Protein AF-0000000074055473 (afdb_homodimer)

Organism: NCBI:txid44742

Radius of gyration: 17.28 Å; Cα contacts (8 Å, |Δi|>4): 310; chains: 2; bounding box: 43×48×36 Å

Nearest PDB structures (foldseek):
  5hyl-assembly2_D  TM=6.158E-01  e=2.403E-01  Deinococcus radiodurans R1 = ATCC 13939 = DSM 20539
  5i0j-assembly1_A  TM=6.034E-01  e=2.691E-01  Deinococcus radiodurans
  2yf3-assembly3_E  TM=6.078E-01  e=3.014E-01  Deinococcus radiodurans R1 = ATCC 13939 = DSM 20539
  5hva-assembly1_C  TM=6.174E-01  e=3.572E-01  Deinococcus radiodurans
  5hyl-assembly1_C  TM=6.180E-01  e=7.460E-01  Deinococcus radiodurans R1 = ATCC 13939 = DSM 20539

pLDDT: mean 91.99, std 10.66, range [51.97, 98.94]

Solvent-accessible surface area (backbone atoms only — not comparable to full-atom values): 13445 Å² total; per-residue (Å²): 102,66,39,71,34,71,23,30,58,43,46,25,50,49,43,46,74,31,45,75,42,67,98,55,62,74,86,46,73,88,73,52,58,92,57,49,64,62,50,51,52,50,51,32,47,47,25,52,52,45,20,49,49,25,31,72,74,67,43,73,71,78,28,85,64,70,66,80,82,68,82,92,67,61,42,41,64,54,21,52,24,49,27,49,50,46,52,29,24,52,25,27,61,51,43,42,64,53,56,59,40,35,44,52,47,54,56,51,56,70,72,51,58,71,45,58,89,74,60,81,131,101,67,39,71,34,70,24,31,58,44,46,24,50,51,43,47,73,32,44,76,43,67,97,52,62,76,88,46,70,86,73,53,59,90,57,48,63,60,50,52,53,50,53,34,46,48,26,51,50,46,21,50,50,26,31,73,74,67,44,74,70,79,27,85,62,72,65,79,80,67,81,93,67,61,40,40,65,54,20,51,26,47,26,49,50,46,52,30,23,52,26,28,62,53,44,43,63,54,57,59,40,34,44,51,47,52,56,51,56,69,72,51,58,71,43,58,90,73,61,81,132

Sequence (242 aa):
MSITIPDQYEIHRLAKEKGWYDGIDTNNLRFLPPDFIPANLALIHSELSEALEAYRKNGIPNVDGQEKVVMGQGNFQEELADAVIRIFDLAGLLRIQIGSCILEKHTYNRTRPHRHGGKVVMSITIPDQYEIHRLAKEKGWYDGIDTNNLRFLPPDFIPANLALIHSELSEALEAYRKNGIPNVDGQEKVVMGQGNFQEELADAVIRIFDLAGLLRIQIGSCILEKHTYNRTRPHRHGGKVV

Foldseek 3Di:
DDDDDDALQRLLVVCVVVPVQPPHDLPDCVPDDPCRVVVLVVVLVVLVVLLVVLCVVPNDPPPPVPDDDDPPPSHNVNSVVVSVSSVSNVCNSVVNRVVVVVVVVVVVVVVADDVHPPDDD/DDDDDDALQRLLVVCVVVPVQPPHDLPDCVPDDPCRVVVLVVVLVVLVVLLVVLCVVPNDPPPPVPDDDDPPPSHNVNSVVVSVSSVSNVCNSVVNRVVVVVVVVVVVVVVADDVHPPDDD

Structure (mmCIF, N/CA/C/O backbone):
data_AF-0000000074055473-model_v1
#
loop_
_entity.id
_entity.type
_entity.pdbx_description
1 polymer 'Uncharacterized protein'
#
loop_
_atom_site.group_PDB
_atom_site.id
_atom_site.type_symbol
_atom_site.label_atom_id
_atom_site.label_alt_id
_atom_site.label_comp_id
_atom_site.label_asym_id
_atom_site.label_entity_id
_atom_site.label_seq_id
_atom_site.pdbx_PDB_ins_code
_atom_site.Cartn_x
_atom_site.Cartn_y
_atom_site.Cartn_z
_atom_site.occupancy
_atom_site.B_iso_or_equiv
_atom_site.auth_seq_id
_atom_site.auth_comp_id
_atom_site.auth_asym_id
_atom_site.auth_atom_id
_atom_site.pdbx_PDB_model_num
ATOM 1 N N . MET A 1 1 ? 8.664 1.83 17.016 1 92 1 MET A N 1
ATOM 2 C CA . MET A 1 1 ? 7.309 1.377 17.328 1 92 1 MET A CA 1
ATOM 3 C C . MET A 1 1 ? 6.758 0.505 16.203 1 92 1 MET A C 1
ATOM 5 O O . MET A 1 1 ? 7.293 0.503 15.094 1 92 1 MET A O 1
ATOM 9 N N . SER A 1 2 ? 5.922 -0.395 16.609 1 96.69 2 SER A N 1
ATOM 10 C CA . SER A 1 2 ? 5.414 -1.386 15.664 1 96.69 2 SER A CA 1
ATOM 11 C C . SER A 1 2 ? 3.898 -1.526 15.773 1 96.69 2 SER A C 1
ATOM 13 O O . SER A 1 2 ? 3.281 -0.962 16.688 1 96.69 2 SER A O 1
ATOM 15 N N . ILE A 1 3 ? 3.33 -2.105 14.781 1 97.12 3 ILE A N 1
ATOM 16 C CA . ILE A 1 3 ? 1.899 -2.396 14.773 1 97.12 3 ILE A CA 1
ATOM 17 C C . ILE A 1 3 ? 1.67 -3.836 14.312 1 97.12 3 ILE A C 1
ATOM 19 O O . ILE A 1 3 ? 2.479 -4.395 13.57 1 97.12 3 ILE A O 1
ATOM 23 N N . THR A 1 4 ? 0.62 -4.395 14.812 1 97.5 4 THR A N 1
ATOM 24 C CA . THR A 1 4 ? 0.193 -5.727 14.391 1 97.5 4 THR A CA 1
ATOM 25 C C . THR A 1 4 ? -1.043 -5.637 13.5 1 97.5 4 THR A C 1
ATOM 27 O O . THR A 1 4 ? -2.033 -5 13.859 1 97.5 4 THR A O 1
ATOM 30 N N . ILE A 1 5 ? -1.012 -6.207 12.328 1 98.31 5 ILE A N 1
ATOM 31 C CA . ILE A 1 5 ? -2.125 -6.234 11.383 1 98.31 5 ILE A CA 1
ATOM 32 C C . ILE A 1 5 ? -2.273 -7.641 10.805 1 98.31 5 ILE A C 1
ATOM 34 O O . ILE A 1 5 ? -1.387 -8.484 10.969 1 98.31 5 ILE A O 1
ATOM 38 N N . PRO A 1 6 ? -3.43 -7.953 10.172 1 98.56 6 PRO A N 1
ATOM 39 C CA . PRO A 1 6 ? -3.5 -9.242 9.484 1 98.56 6 PRO A CA 1
ATOM 40 C C . PRO A 1 6 ? -2.375 -9.43 8.469 1 98.56 6 PRO A C 1
ATOM 42 O O . PRO A 1 6 ? -1.996 -8.484 7.777 1 98.56 6 PRO A O 1
ATOM 45 N N . ASP A 1 7 ? -1.783 -10.641 8.445 1 98.44 7 ASP A N 1
ATOM 46 C CA . ASP A 1 7 ? -0.699 -10.852 7.492 1 98.44 7 ASP A CA 1
ATOM 47 C C . ASP A 1 7 ? -1.246 -11.156 6.098 1 98.44 7 ASP A C 1
ATOM 49 O O . ASP A 1 7 ? -2.463 -11.203 5.902 1 98.44 7 ASP A O 1
ATOM 53 N N . GLN A 1 8 ? -0.338 -11.305 5.164 1 97.88 8 GLN A N 1
ATOM 54 C CA . GLN A 1 8 ? -0.698 -11.453 3.76 1 97.88 8 GLN A CA 1
ATOM 55 C C . GLN A 1 8 ? -1.479 -12.75 3.529 1 97.88 8 GLN A C 1
ATOM 57 O O . GLN A 1 8 ? -2.318 -12.82 2.627 1 97.88 8 GLN A O 1
ATOM 62 N N . TYR A 1 9 ? -1.227 -13.758 4.305 1 97.5 9 TYR A N 1
ATOM 63 C CA . TYR A 1 9 ? -1.919 -15.023 4.102 1 97.5 9 TYR A CA 1
ATOM 64 C C . TYR A 1 9 ? -3.357 -14.945 4.598 1 97.5 9 TYR A C 1
ATOM 66 O O . TYR A 1 9 ? -4.262 -15.523 3.986 1 97.5 9 TYR A O 1
ATOM 74 N N . GLU A 1 10 ? -3.504 -14.281 5.695 1 98.69 10 GLU A N 1
ATOM 75 C CA . GLU A 1 10 ? -4.852 -14.062 6.211 1 98.69 10 GLU A CA 1
ATOM 76 C C . GLU A 1 10 ? -5.688 -13.234 5.242 1 98.69 10 GLU A C 1
ATOM 78 O O . GLU A 1 10 ? -6.852 -13.547 4.988 1 98.69 10 GLU A O 1
ATOM 83 N N . ILE A 1 11 ? -5.145 -12.188 4.758 1 98.75 11 ILE A N 1
ATOM 84 C CA . ILE A 1 11 ? -5.836 -11.305 3.824 1 98.75 11 ILE A CA 1
ATOM 85 C C . ILE A 1 11 ? -6.16 -12.062 2.539 1 98.75 11 ILE A C 1
ATOM 87 O O . ILE A 1 11 ? -7.273 -11.961 2.016 1 98.75 11 ILE A O 1
ATOM 91 N N . HIS A 1 12 ? -5.203 -12.828 2.07 1 98.25 12 HIS A N 1
ATOM 92 C CA . HIS A 1 12 ? -5.406 -13.617 0.86 1 98.25 12 HIS A CA 1
ATOM 93 C C . HIS A 1 12 ? -6.48 -14.672 1.067 1 98.25 12 HIS A C 1
ATOM 95 O O . HIS A 1 12 ? -7.305 -14.914 0.179 1 98.25 12 HIS A O 1
ATOM 101 N N . ARG A 1 13 ? -6.418 -15.32 2.205 1 98.19 13 ARG A N 1
ATOM 102 C CA . ARG A 1 13 ? -7.418 -16.328 2.525 1 98.19 13 ARG A CA 1
ATOM 103 C C . ARG A 1 13 ? -8.828 -15.75 2.453 1 98.19 13 ARG A C 1
ATOM 105 O O . ARG A 1 13 ? -9.727 -16.359 1.878 1 98.19 13 ARG A O 1
ATOM 112 N N . LEU A 1 14 ? -9.031 -14.609 3.047 1 98.44 14 LEU A N 1
ATOM 113 C CA . LEU A 1 14 ? -10.344 -13.984 3.012 1 98.44 14 LEU A CA 1
ATOM 114 C C . LEU A 1 14 ? -10.742 -13.633 1.581 1 98.44 14 LEU A C 1
ATOM 116 O O . LEU A 1 14 ? -11.898 -13.82 1.193 1 98.44 14 LEU A O 1
ATOM 120 N N . ALA A 1 15 ? -9.781 -13.039 0.793 1 97.81 15 ALA A N 1
ATOM 121 C CA . ALA A 1 15 ? -10.07 -12.711 -0.599 1 97.81 15 ALA A CA 1
ATOM 122 C C . ALA A 1 15 ? -10.539 -13.938 -1.371 1 97.81 15 ALA A C 1
ATOM 124 O O . ALA A 1 15 ? -11.5 -13.859 -2.146 1 97.81 15 ALA A O 1
ATOM 125 N N . LYS A 1 16 ? -9.859 -15.055 -1.133 1 97.38 16 LYS A N 1
ATOM 126 C CA . LYS A 1 16 ? -10.266 -16.312 -1.766 1 97.38 16 LYS A CA 1
ATOM 127 C C . LYS A 1 16 ? -11.664 -16.719 -1.319 1 97.38 16 LYS A C 1
ATOM 129 O O . LYS A 1 16 ? -12.5 -17.109 -2.145 1 97.38 16 LYS A O 1
ATOM 134 N N . GLU A 1 17 ? -11.836 -16.672 -0.082 1 97.38 17 GLU A N 1
ATOM 135 C CA . GLU A 1 17 ? -13.133 -17.047 0.487 1 97.38 17 GLU A CA 1
ATOM 136 C C . GLU A 1 17 ? -14.258 -16.188 -0.102 1 97.38 17 GLU A C 1
ATOM 138 O O . GLU A 1 17 ? -15.375 -16.672 -0.299 1 97.38 17 GLU A O 1
ATOM 143 N N . LYS A 1 18 ? -13.977 -14.914 -0.388 1 97 18 LYS A N 1
ATOM 144 C CA . LYS A 1 18 ? -14.984 -13.984 -0.884 1 97 18 LYS A CA 1
ATOM 145 C C . LYS A 1 18 ? -15.125 -14.086 -2.4 1 97 18 LYS A C 1
ATOM 147 O O . LYS A 1 18 ? -15.883 -13.32 -3.01 1 97 18 LYS A O 1
ATOM 152 N N . GLY A 1 19 ? -14.359 -14.922 -3.078 1 95.81 19 GLY A N 1
ATOM 153 C CA . GLY A 1 19 ? -14.633 -15.289 -4.461 1 95.81 19 GLY A CA 1
ATOM 154 C C . GLY A 1 19 ? -13.789 -14.523 -5.457 1 95.81 19 GLY A C 1
ATOM 155 O O . GLY A 1 19 ? -13.984 -14.641 -6.668 1 95.81 19 GLY A O 1
ATOM 156 N N . TRP A 1 20 ? -12.812 -13.789 -4.992 1 95.69 20 TRP A N 1
ATOM 157 C CA . TRP A 1 20 ? -12.031 -12.945 -5.891 1 95.69 20 TRP A CA 1
ATOM 158 C C . TRP A 1 20 ? -11.086 -13.781 -6.746 1 95.69 20 TRP A C 1
ATOM 160 O O . TRP A 1 20 ? -10.562 -13.297 -7.754 1 95.69 20 TRP A O 1
ATOM 170 N N . TYR A 1 21 ? -10.914 -15.008 -6.312 1 95.75 21 TYR A N 1
ATOM 171 C CA . TYR A 1 21 ? -10.023 -15.891 -7.055 1 95.75 21 TYR A CA 1
ATOM 172 C C . TYR A 1 21 ? -10.789 -17.094 -7.613 1 95.75 21 TYR A C 1
ATOM 174 O O . TYR A 1 21 ? -10.188 -18.125 -7.922 1 95.75 21 TYR A O 1
ATOM 182 N N . ASP A 1 22 ? -12.086 -17 -7.648 1 94.5 22 ASP A N 1
ATOM 183 C CA . ASP A 1 22 ? -12.867 -18.062 -8.266 1 94.5 22 ASP A CA 1
ATOM 184 C C . ASP A 1 22 ? -12.398 -18.344 -9.688 1 94.5 22 ASP A C 1
ATOM 186 O O . ASP A 1 22 ? -12.203 -17.406 -10.477 1 94.5 22 ASP A O 1
ATOM 190 N N . GLY A 1 23 ? -12.195 -19.594 -10.039 1 92.62 23 GLY A N 1
ATOM 191 C CA . GLY A 1 23 ? -11.773 -20 -11.367 1 92.62 23 GLY A CA 1
ATOM 192 C C . GLY A 1 23 ? -10.273 -19.938 -11.57 1 92.62 23 GLY A C 1
ATOM 193 O O . GLY A 1 23 ? -9.773 -20.203 -12.664 1 92.62 23 GLY A O 1
ATOM 194 N N . ILE A 1 24 ? -9.57 -19.531 -10.531 1 92.94 24 ILE A N 1
ATOM 195 C CA . ILE A 1 24 ? -8.117 -19.453 -10.578 1 92.94 24 ILE A CA 1
ATOM 196 C C . ILE A 1 24 ? -7.508 -20.484 -9.617 1 92.94 24 ILE A C 1
ATOM 198 O O . ILE A 1 24 ? -7.953 -20.609 -8.477 1 92.94 24 ILE A O 1
ATOM 202 N N . ASP A 1 25 ? -6.582 -21.266 -10.023 1 93.12 25 ASP A N 1
ATOM 203 C CA . ASP A 1 25 ? -5.816 -22.141 -9.141 1 93.12 25 ASP A CA 1
ATOM 204 C C . ASP A 1 25 ? -4.688 -21.375 -8.453 1 93.12 25 ASP A C 1
ATOM 206 O O . ASP A 1 25 ? -3.598 -21.234 -9.008 1 93.12 25 ASP A O 1
ATOM 210 N N . THR A 1 26 ? -4.926 -20.969 -7.223 1 92.81 26 THR A N 1
ATOM 211 C CA . THR A 1 26 ? -3.99 -20.109 -6.504 1 92.81 26 THR A CA 1
ATOM 212 C C . THR A 1 26 ? -2.803 -20.906 -5.988 1 92.81 26 THR A C 1
ATOM 214 O O . THR A 1 26 ? -1.85 -20.344 -5.449 1 92.81 26 THR A O 1
ATOM 217 N N . ASN A 1 27 ? -2.846 -22.219 -6.219 1 90.38 27 ASN A N 1
ATOM 218 C CA . ASN A 1 27 ? -1.737 -23.062 -5.785 1 90.38 27 ASN A CA 1
ATOM 219 C C . ASN A 1 27 ? -0.746 -23.312 -6.918 1 90.38 27 ASN A C 1
ATOM 221 O O . ASN A 1 27 ? 0.363 -23.797 -6.684 1 90.38 27 ASN A O 1
ATOM 225 N N . ASN A 1 28 ? -1.165 -23.047 -8.133 1 90.56 28 ASN A N 1
ATOM 226 C CA . ASN A 1 28 ? -0.328 -23.219 -9.312 1 90.56 28 ASN A CA 1
ATOM 227 C C . ASN A 1 28 ? -0.236 -21.922 -10.125 1 90.56 28 ASN A C 1
ATOM 229 O O . ASN A 1 28 ? -1.004 -21.719 -11.062 1 90.56 28 ASN A O 1
ATOM 233 N N . LEU A 1 29 ? 0.765 -21.188 -9.883 1 89 29 LEU A N 1
ATOM 234 C CA . LEU A 1 29 ? 0.897 -19.844 -10.43 1 89 29 LEU A CA 1
ATOM 235 C C . LEU A 1 29 ? 1.268 -19.891 -11.914 1 89 29 LEU A C 1
ATOM 237 O O . LEU A 1 29 ? 1.15 -18.891 -12.625 1 89 29 LEU A O 1
ATOM 241 N N . ARG A 1 30 ? 1.698 -21.047 -12.367 1 87.56 30 ARG A N 1
ATOM 242 C CA . ARG A 1 30 ? 2.096 -21.188 -13.766 1 87.56 30 ARG A CA 1
ATOM 243 C C . ARG A 1 30 ? 0.897 -21.031 -14.695 1 87.56 30 ARG A C 1
ATOM 245 O O . ARG A 1 30 ? 1.059 -20.734 -15.875 1 87.56 30 ARG A O 1
ATOM 252 N N . PHE A 1 31 ? -0.337 -21.172 -14.125 1 88.81 31 PHE A N 1
ATOM 253 C CA . PHE A 1 31 ? -1.53 -21.141 -14.961 1 88.81 31 PHE A CA 1
ATOM 254 C C . PHE A 1 31 ? -2.213 -19.781 -14.867 1 88.81 31 PHE A C 1
ATOM 256 O O . PHE A 1 31 ? -3.266 -19.562 -15.469 1 88.81 31 PHE A O 1
ATOM 263 N N . LEU A 1 32 ? -1.569 -18.844 -14.156 1 90.75 32 LEU A N 1
ATOM 264 C CA . LEU A 1 32 ? -2.137 -17.5 -14.109 1 90.75 32 LEU A CA 1
ATOM 265 C C . LEU A 1 32 ? -2.105 -16.844 -15.484 1 90.75 32 LEU A C 1
ATOM 267 O O . LEU A 1 32 ? -1.121 -16.969 -16.219 1 90.75 32 LEU A O 1
ATOM 271 N N . PRO A 1 33 ? -3.254 -16.172 -15.828 1 91.44 33 PRO A N 1
ATOM 272 C CA . PRO A 1 33 ? -3.166 -15.375 -17.047 1 91.44 33 PRO A CA 1
ATOM 273 C C . PRO A 1 33 ? -1.988 -14.406 -17.031 1 91.44 33 PRO A C 1
ATOM 275 O O . PRO A 1 33 ? -1.619 -13.891 -15.977 1 91.44 33 PRO A O 1
ATOM 278 N N . PRO A 1 34 ? -1.414 -14.148 -18.25 1 89.56 34 PRO A N 1
ATOM 279 C CA . PRO A 1 34 ? -0.22 -13.297 -18.312 1 89.56 34 PRO A CA 1
ATOM 280 C C . PRO A 1 34 ? -0.472 -11.891 -17.781 1 89.56 34 PRO A C 1
ATOM 282 O O . PRO A 1 34 ? 0.459 -11.219 -17.312 1 89.56 34 PRO A O 1
ATOM 285 N N . ASP A 1 35 ? -1.724 -11.461 -17.828 1 94.44 35 ASP A N 1
ATOM 286 C CA . ASP A 1 35 ? -2.008 -10.094 -17.391 1 94.44 35 ASP A CA 1
ATOM 287 C C . ASP A 1 35 ? -2.535 -10.062 -15.969 1 94.44 35 ASP A C 1
ATOM 289 O O . ASP A 1 35 ? -3 -9.023 -15.492 1 94.44 35 ASP A O 1
ATOM 293 N N . PHE A 1 36 ? -2.455 -11.156 -15.219 1 94.56 36 PHE A N 1
ATOM 294 C CA . PHE A 1 36 ? -3.049 -11.242 -13.883 1 94.56 36 PHE A CA 1
ATOM 295 C C . PHE A 1 36 ? -2.346 -10.297 -12.922 1 94.56 36 PHE A C 1
ATOM 297 O O . PHE A 1 36 ? -2.994 -9.492 -12.242 1 94.56 36 PHE A O 1
ATOM 304 N N . ILE A 1 37 ? -1.056 -10.375 -12.898 1 95.19 37 ILE A N 1
ATOM 305 C CA . ILE A 1 37 ? -0.298 -9.562 -11.953 1 95.19 37 ILE A CA 1
ATOM 306 C C . ILE A 1 37 ? -0.414 -8.086 -12.336 1 95.19 37 ILE A C 1
ATOM 308 O O . ILE A 1 37 ? -0.755 -7.246 -11.5 1 95.19 37 ILE A O 1
ATOM 312 N N . PRO A 1 38 ? -0.25 -7.691 -13.633 1 97 38 PRO A N 1
ATOM 313 C CA . PRO A 1 38 ? -0.472 -6.301 -14.039 1 97 38 PRO A CA 1
ATOM 314 C C . PRO A 1 38 ? -1.872 -5.801 -13.695 1 97 38 PRO A C 1
ATOM 316 O O . PRO A 1 38 ? -2.033 -4.66 -13.258 1 97 38 PRO A O 1
ATOM 319 N N . ALA A 1 39 ? -2.816 -6.676 -13.875 1 97 39 ALA A N 1
ATOM 320 C CA . ALA A 1 39 ? -4.188 -6.281 -13.555 1 97 39 ALA A CA 1
ATOM 321 C C . ALA A 1 39 ? -4.352 -6.023 -12.062 1 97 39 ALA A C 1
ATOM 323 O O . AL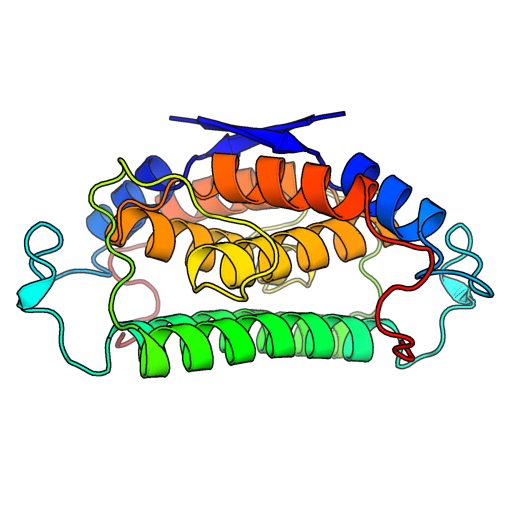A A 1 39 ? -5.031 -5.074 -11.656 1 97 39 ALA A O 1
ATOM 324 N N . ASN A 1 40 ? -3.75 -6.859 -11.234 1 97.31 40 ASN A N 1
ATOM 325 C CA . ASN A 1 40 ? -3.811 -6.637 -9.789 1 97.31 40 ASN A CA 1
ATOM 326 C C . ASN A 1 40 ? -3.109 -5.344 -9.391 1 97.31 40 ASN A C 1
ATOM 328 O O . ASN A 1 40 ? -3.611 -4.594 -8.547 1 97.31 40 ASN A O 1
ATOM 332 N N . LEU A 1 41 ? -1.981 -5.043 -10.008 1 98.5 41 LEU A N 1
ATOM 333 C CA . LEU A 1 41 ? -1.302 -3.781 -9.734 1 98.5 41 LEU A CA 1
ATOM 334 C C . LEU A 1 41 ? -2.176 -2.598 -10.133 1 98.5 41 LEU A C 1
ATOM 336 O O . LEU A 1 41 ? -2.215 -1.584 -9.438 1 98.5 41 LEU A O 1
ATOM 340 N N . ALA A 1 42 ? -2.889 -2.709 -11.234 1 98.56 42 ALA A N 1
ATOM 341 C CA . ALA A 1 42 ? -3.801 -1.654 -11.672 1 98.56 42 ALA A CA 1
ATOM 342 C C . ALA A 1 42 ? -4.914 -1.437 -10.656 1 98.56 42 ALA A C 1
ATOM 344 O O . ALA A 1 42 ? -5.34 -0.302 -10.43 1 98.56 42 ALA A O 1
ATOM 345 N N . LEU A 1 43 ? -5.402 -2.514 -10.086 1 98.31 43 LEU A N 1
ATOM 346 C CA . LEU A 1 43 ? -6.453 -2.402 -9.086 1 98.31 43 LEU A CA 1
ATOM 347 C C . LEU A 1 43 ? -5.938 -1.69 -7.836 1 98.31 43 LEU A C 1
ATOM 349 O O . LEU A 1 43 ? -6.68 -0.955 -7.184 1 98.31 43 LEU A O 1
ATOM 353 N N . ILE A 1 44 ? -4.688 -1.941 -7.484 1 98.88 44 ILE A N 1
ATOM 354 C CA . ILE A 1 44 ? -4.082 -1.207 -6.375 1 98.88 44 ILE A CA 1
ATOM 355 C C . ILE A 1 44 ? -4 0.277 -6.727 1 98.88 44 ILE A C 1
ATOM 357 O O . ILE A 1 44 ? -4.355 1.134 -5.914 1 98.88 44 ILE A O 1
ATOM 361 N N . HIS A 1 45 ? -3.592 0.603 -7.973 1 98.94 45 HIS A N 1
ATOM 362 C CA . HIS A 1 45 ? -3.621 1.979 -8.453 1 98.94 45 HIS A CA 1
ATOM 363 C C . HIS A 1 45 ? -5.008 2.592 -8.289 1 98.94 45 HIS A C 1
ATOM 365 O O . HIS A 1 45 ? -5.133 3.756 -7.902 1 98.94 45 HIS A O 1
ATOM 371 N N . SER A 1 46 ? -5.98 1.819 -8.594 1 98.69 46 SER A N 1
ATOM 372 C CA . SER A 1 46 ? -7.344 2.334 -8.523 1 98.69 46 SER A CA 1
ATOM 373 C C . SER A 1 46 ? -7.715 2.744 -7.105 1 98.69 46 SER A C 1
ATOM 375 O O . SER A 1 46 ? -8.438 3.723 -6.902 1 98.69 46 SER A O 1
ATOM 377 N N . GLU A 1 47 ? -7.254 1.963 -6.102 1 98.75 47 GLU A N 1
ATOM 378 C CA . GLU A 1 47 ? -7.52 2.344 -4.719 1 98.75 47 GLU A CA 1
ATOM 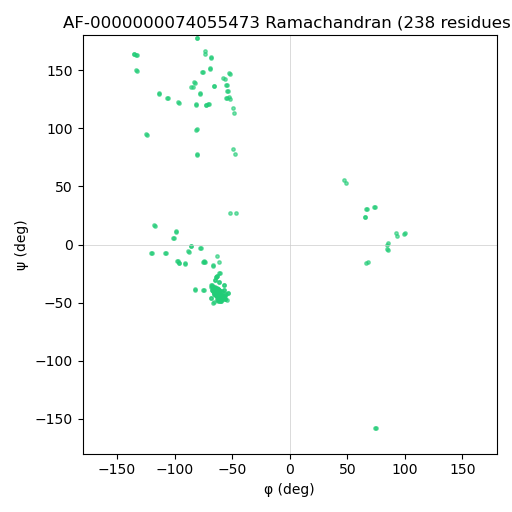379 C C . GLU A 1 47 ? -6.898 3.697 -4.387 1 98.75 47 GLU A C 1
ATOM 381 O O . GLU A 1 47 ? -7.488 4.5 -3.662 1 98.75 47 GLU A O 1
ATOM 386 N N . LEU A 1 48 ? -5.672 3.924 -4.898 1 98.81 48 LEU A N 1
ATOM 387 C CA . LEU A 1 48 ? -5 5.199 -4.664 1 98.81 48 LEU A CA 1
ATOM 388 C C . LEU A 1 48 ? -5.727 6.332 -5.379 1 98.81 48 LEU A C 1
ATOM 390 O O . LEU A 1 48 ? -5.77 7.461 -4.879 1 98.81 48 LEU A O 1
ATOM 394 N N . SER A 1 49 ? -6.254 6.043 -6.535 1 98.75 49 SER A N 1
ATOM 395 C CA . SER A 1 49 ? -7.066 7.027 -7.238 1 98.75 49 SER A CA 1
ATOM 396 C C . SER A 1 49 ? -8.336 7.355 -6.457 1 98.75 49 SER A C 1
ATOM 398 O O . SER A 1 49 ? -8.766 8.508 -6.414 1 98.75 49 SER A O 1
ATOM 400 N N . GLU A 1 50 ? -8.914 6.348 -5.859 1 98.62 50 GLU A N 1
ATOM 401 C CA . GLU A 1 50 ? -10.062 6.602 -4.996 1 98.62 50 GLU A CA 1
ATOM 402 C C . GLU A 1 50 ? -9.672 7.445 -3.787 1 98.62 50 GLU A C 1
ATOM 404 O O . GLU A 1 50 ? -10.453 8.297 -3.342 1 98.62 50 GLU A O 1
ATOM 409 N N . ALA A 1 51 ? -8.516 7.211 -3.23 1 98.06 51 ALA A N 1
ATOM 410 C CA . ALA A 1 51 ? -8.016 8.047 -2.139 1 98.06 51 ALA A CA 1
ATOM 411 C C . ALA A 1 51 ? -7.887 9.5 -2.572 1 98.06 51 ALA A C 1
ATOM 413 O O . ALA A 1 51 ? -8.266 10.414 -1.833 1 98.06 51 ALA A O 1
ATOM 414 N N . LEU A 1 52 ? -7.363 9.703 -3.773 1 98.06 52 LEU A N 1
ATOM 415 C CA . LEU A 1 52 ? -7.242 11.055 -4.309 1 98.06 52 LEU A CA 1
ATOM 416 C C . LEU A 1 52 ? -8.609 11.727 -4.402 1 98.06 52 LEU A C 1
ATOM 418 O O . LEU A 1 52 ? -8.773 12.875 -3.992 1 98.06 52 LEU A O 1
ATOM 422 N N . GLU A 1 53 ? -9.516 10.977 -4.918 1 97.94 53 GLU A N 1
ATOM 423 C CA . GLU A 1 53 ? -10.867 11.523 -5.055 1 97.94 53 GLU A CA 1
ATOM 424 C C . GLU A 1 53 ? -11.461 11.859 -3.689 1 97.94 53 GLU A C 1
ATOM 426 O O . GLU A 1 53 ? -12.109 12.898 -3.529 1 97.94 53 GLU A O 1
ATOM 431 N N . ALA A 1 54 ? -11.305 10.992 -2.732 1 96.19 54 ALA A N 1
ATOM 432 C CA . ALA A 1 54 ? -11.781 11.242 -1.375 1 96.19 54 ALA A CA 1
ATOM 433 C C . ALA A 1 54 ? -11.148 12.508 -0.797 1 96.19 54 ALA A C 1
ATOM 435 O O . ALA A 1 54 ? -11.828 13.312 -0.164 1 96.19 54 ALA A O 1
ATOM 436 N N . TYR A 1 55 ? -9.867 12.648 -1.009 1 95.62 55 TYR A N 1
ATOM 437 C CA . TYR A 1 55 ? -9.172 13.844 -0.552 1 95.62 55 TYR A CA 1
ATOM 438 C C . TYR A 1 55 ? -9.727 15.094 -1.216 1 95.62 55 TYR A C 1
ATOM 440 O O . TYR A 1 55 ? -9.953 16.109 -0.552 1 95.62 55 TYR A O 1
ATOM 448 N N . ARG A 1 56 ? -9.922 15 -2.529 1 94.94 56 ARG A N 1
ATOM 449 C CA . ARG A 1 56 ? -10.438 16.141 -3.281 1 94.94 56 ARG A CA 1
ATOM 450 C C . ARG A 1 56 ? -11.828 16.531 -2.787 1 94.94 56 ARG A C 1
ATOM 452 O O . ARG A 1 56 ? -12.148 17.719 -2.717 1 94.94 56 ARG A O 1
ATOM 459 N N . LYS A 1 57 ? -12.562 15.562 -2.359 1 94.06 57 LYS A N 1
ATOM 460 C CA . LYS A 1 57 ? -13.945 15.789 -1.946 1 94.06 57 LYS A CA 1
ATOM 461 C C . LYS A 1 57 ? -14.016 16.312 -0.512 1 94.06 57 LYS A C 1
ATOM 463 O O . LYS A 1 57 ? -14.805 17.203 -0.203 1 94.06 57 LYS A O 1
ATOM 468 N N . ASN A 1 58 ? -13.125 15.766 0.41 1 89.62 58 ASN A N 1
ATOM 469 C CA . ASN A 1 58 ? -13.336 15.977 1.838 1 89.62 58 ASN A CA 1
ATOM 470 C C . ASN A 1 58 ? -12.156 16.703 2.475 1 89.62 58 ASN A C 1
ATOM 472 O O . ASN A 1 58 ? -12.227 17.109 3.635 1 89.62 58 ASN A O 1
ATOM 476 N N . GLY A 1 59 ? -11.102 16.891 1.71 1 87.31 59 GLY A N 1
ATOM 477 C CA . GLY A 1 59 ? -9.898 17.5 2.258 1 87.31 59 GLY A CA 1
ATOM 478 C C . GLY A 1 59 ? -9.117 16.562 3.162 1 87.31 59 GLY A C 1
ATOM 479 O O . GLY A 1 59 ? -9.148 15.352 2.99 1 87.31 59 GLY A O 1
ATOM 480 N N . ILE A 1 60 ? -8.328 17.25 3.99 1 78.5 60 ILE A N 1
ATOM 481 C CA . ILE A 1 60 ? -7.457 16.469 4.863 1 78.5 60 ILE A CA 1
ATOM 482 C C . ILE A 1 60 ? -8.289 15.75 5.922 1 78.5 60 ILE A C 1
ATOM 484 O O . ILE A 1 60 ? -9.141 16.375 6.574 1 78.5 60 ILE A O 1
ATOM 488 N N . PRO A 1 61 ? -8.109 14.414 5.852 1 66.94 61 PRO A N 1
ATOM 489 C CA . PRO A 1 61 ? -8.883 13.664 6.844 1 66.94 61 PRO A CA 1
ATOM 490 C C . PRO A 1 61 ? -8.75 14.242 8.25 1 66.94 61 PRO A C 1
ATOM 492 O O . PRO A 1 61 ? -7.699 14.773 8.609 1 66.94 61 PRO A O 1
ATOM 495 N N . ASN A 1 62 ? -9.891 14.773 8.719 1 57.94 62 ASN A N 1
ATOM 496 C CA . ASN A 1 62 ? -9.883 15.227 10.102 1 57.94 62 ASN A CA 1
ATOM 497 C C . ASN A 1 62 ? -9.281 14.188 11.039 1 57.94 62 ASN A C 1
ATOM 499 O O . ASN A 1 62 ? -9.93 13.188 11.359 1 57.94 62 ASN A O 1
ATOM 503 N N . VAL A 1 63 ? -7.988 14.18 10.984 1 54.38 63 VAL A N 1
ATOM 504 C CA . VAL A 1 63 ? -7.062 13.258 11.641 1 54.38 63 VAL A CA 1
ATOM 505 C C . VAL A 1 63 ? -7.191 13.398 13.156 1 54.38 63 VAL A C 1
ATOM 507 O O . VAL A 1 63 ? -6.426 12.781 13.906 1 54.38 63 VAL A O 1
ATOM 510 N N . ASP A 1 64 ? -7.898 14.398 13.602 1 51.97 64 ASP A N 1
ATOM 511 C CA . ASP A 1 64 ? -7.656 14.555 15.039 1 51.97 64 ASP A CA 1
ATOM 512 C C . ASP A 1 64 ? -7.742 13.203 15.75 1 51.97 64 ASP A C 1
ATOM 514 O O . ASP A 1 64 ? -7.582 13.141 16.969 1 51.97 64 ASP A O 1
ATOM 518 N N . GLY A 1 65 ? -7.457 12.164 14.992 1 55.09 65 GLY A N 1
ATOM 519 C CA . GLY A 1 65 ? -7.168 10.875 15.594 1 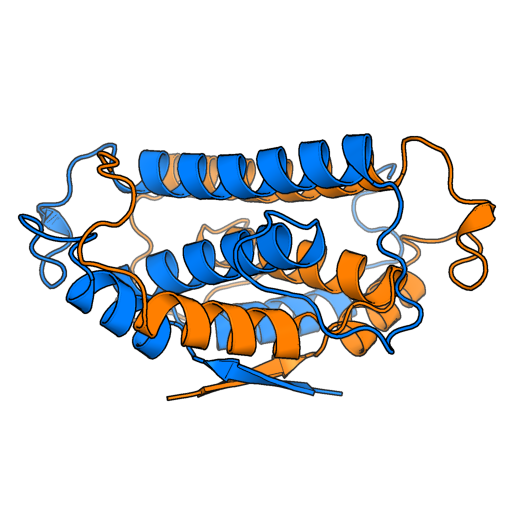55.09 65 GLY A CA 1
ATOM 520 C C . GLY A 1 65 ? -8.367 10.258 16.297 1 55.09 65 GLY A C 1
ATOM 521 O O . GLY A 1 65 ? -8.312 9.109 16.734 1 55.09 65 GLY A O 1
ATOM 522 N N . GLN A 1 66 ? -9.391 11.086 16.562 1 54.75 66 GLN A N 1
ATOM 523 C CA . GLN A 1 66 ? -10.398 10.633 17.5 1 54.75 66 GLN A CA 1
ATOM 524 C C . GLN A 1 66 ? -11.617 10.055 16.781 1 54.75 66 GLN A C 1
ATOM 526 O O . GLN A 1 66 ? -12.438 9.367 17.391 1 54.75 66 GLN A O 1
ATOM 531 N N . GLU A 1 67 ? -11.594 10.391 15.438 1 61.16 67 GLU A N 1
ATOM 532 C CA . GLU A 1 67 ? -12.875 9.945 14.891 1 61.16 67 GLU A CA 1
ATOM 533 C C . GLU A 1 67 ? -12.75 8.578 14.227 1 61.16 67 GLU A C 1
ATOM 535 O O . GLU A 1 67 ? -11.781 8.312 13.516 1 61.16 67 GLU A O 1
ATOM 540 N N . LYS A 1 68 ? -13.562 7.727 14.766 1 70.19 68 LYS A N 1
ATOM 541 C CA . LYS A 1 68 ? -13.688 6.395 14.18 1 70.19 68 LYS A CA 1
ATOM 542 C C . LYS A 1 68 ? -14.031 6.477 12.695 1 70.19 68 LYS A C 1
ATOM 544 O O . LYS A 1 68 ? -14.867 7.285 12.289 1 70.19 68 LYS A O 1
ATOM 549 N N . VAL A 1 69 ? -13.211 5.809 11.859 1 81 69 VAL A N 1
ATOM 550 C CA . VAL A 1 69 ? -13.484 5.742 10.422 1 81 69 VAL A CA 1
ATOM 551 C C . VAL A 1 69 ? -14.664 4.801 10.164 1 81 69 VAL A C 1
ATOM 553 O O . VAL A 1 69 ? -14.648 3.65 10.609 1 81 69 VAL A O 1
ATOM 556 N N . VAL A 1 70 ? -15.695 5.312 9.578 1 86.12 70 VAL A N 1
ATOM 557 C CA . VAL A 1 70 ? -16.797 4.453 9.164 1 86.12 70 VAL A CA 1
ATOM 558 C C . VAL A 1 70 ? -16.469 3.775 7.836 1 86.12 70 VAL A C 1
ATOM 560 O O . VAL A 1 70 ? -16.203 4.449 6.836 1 86.12 70 VAL A O 1
ATOM 563 N N . MET A 1 71 ? -16.453 2.484 7.871 1 92.62 71 MET A N 1
ATOM 564 C CA . MET A 1 71 ? -16.109 1.712 6.68 1 92.62 71 MET A CA 1
ATOM 565 C C . MET A 1 71 ? -17.266 1.71 5.684 1 92.62 71 MET A C 1
ATOM 567 O O . MET A 1 71 ? -18.438 1.837 6.074 1 92.62 71 MET A O 1
ATOM 571 N N . GLY A 1 72 ? -16.953 1.66 4.422 1 92.69 72 GLY A N 1
ATOM 572 C CA . GLY A 1 72 ? -17.953 1.589 3.371 1 92.69 72 GLY A CA 1
ATOM 573 C C . GLY A 1 72 ? -18.328 2.949 2.822 1 92.69 72 GLY A C 1
ATOM 574 O O . GLY A 1 72 ? -19.266 3.061 2.02 1 92.69 72 GLY A O 1
ATOM 575 N N . GLN A 1 73 ? -17.625 3.969 3.229 1 92.12 73 GLN A N 1
ATOM 576 C CA . GLN A 1 73 ? -17.984 5.312 2.781 1 92.12 73 GLN A CA 1
ATOM 577 C C . GLN A 1 73 ? -16.969 5.84 1.764 1 92.12 73 GLN A C 1
ATOM 579 O O . GLN A 1 73 ? -17.156 6.918 1.198 1 92.12 73 GLN A O 1
ATOM 584 N N . GLY A 1 74 ? -15.953 5.152 1.569 1 93.19 74 GLY A N 1
ATOM 585 C CA . GLY A 1 74 ? -14.945 5.578 0.608 1 93.19 74 GLY A CA 1
ATOM 586 C C . GLY A 1 74 ? -14.117 6.746 1.094 1 93.19 74 GLY A C 1
ATOM 587 O O . GLY A 1 74 ? -13.742 7.621 0.307 1 93.19 74 GLY A O 1
ATOM 588 N N . ASN A 1 75 ? -13.914 6.793 2.41 1 93.31 75 ASN A N 1
ATOM 589 C CA . ASN A 1 75 ? -13.086 7.875 2.932 1 93.31 75 ASN A CA 1
ATOM 590 C C . ASN A 1 75 ? -11.609 7.652 2.625 1 93.31 75 ASN A C 1
ATOM 592 O O . ASN A 1 75 ? -11.219 6.574 2.178 1 93.31 75 ASN A O 1
ATOM 596 N N . PHE A 1 76 ? -10.844 8.703 2.811 1 96.06 76 PHE A N 1
ATOM 597 C CA . PHE A 1 76 ? -9.43 8.734 2.449 1 96.06 76 PHE A CA 1
ATOM 598 C C . PHE A 1 76 ? -8.672 7.602 3.133 1 96.06 76 PHE A C 1
ATOM 600 O O . PHE A 1 76 ? -7.969 6.832 2.477 1 96.06 76 PHE A O 1
ATOM 607 N N . GLN A 1 77 ? -8.898 7.426 4.445 1 95.38 77 GLN A N 1
ATOM 608 C CA . GLN A 1 77 ? -8.195 6.414 5.23 1 95.38 77 GLN A CA 1
ATOM 609 C C . GLN A 1 77 ? -8.562 5.008 4.777 1 95.38 77 GLN A C 1
ATOM 611 O O . GLN A 1 77 ? -7.711 4.121 4.719 1 95.38 77 GLN A O 1
ATOM 616 N N . GLU A 1 78 ? -9.836 4.863 4.48 1 95.88 78 GLU A N 1
ATOM 617 C CA . GLU A 1 78 ? -10.32 3.564 4.02 1 95.88 78 GLU A CA 1
ATOM 618 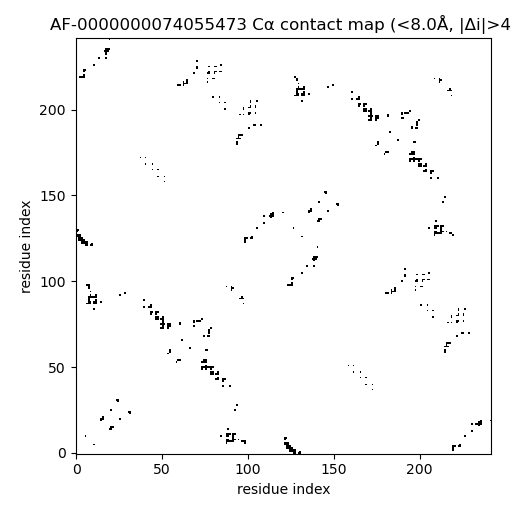C C . GLU A 1 78 ? -9.672 3.176 2.693 1 95.88 78 GLU A C 1
ATOM 620 O O . GLU A 1 78 ? -9.281 2.021 2.502 1 95.88 78 GLU A O 1
ATOM 625 N N . GLU A 1 79 ? -9.562 4.113 1.766 1 97.88 79 GLU A N 1
ATOM 626 C CA . GLU A 1 79 ? -8.992 3.826 0.453 1 97.88 79 GLU A CA 1
ATOM 627 C C . GLU A 1 79 ? -7.5 3.512 0.558 1 97.88 79 GLU A C 1
ATOM 629 O O . GLU A 1 79 ? -6.98 2.688 -0.197 1 97.88 79 GLU A O 1
ATOM 634 N N . LEU A 1 80 ? -6.805 4.223 1.476 1 98.06 80 LEU A N 1
ATOM 635 C CA . LEU A 1 80 ? -5.414 3.867 1.731 1 98.06 80 LEU A CA 1
ATOM 636 C C . LEU A 1 80 ? -5.305 2.445 2.273 1 98.06 80 LEU A C 1
ATOM 638 O O . LEU A 1 80 ? -4.438 1.68 1.85 1 98.06 80 LEU A O 1
ATOM 642 N N . ALA A 1 81 ? -6.203 2.088 3.199 1 98 81 ALA A N 1
ATOM 643 C CA . ALA A 1 81 ? -6.227 0.733 3.746 1 98 81 ALA A CA 1
ATOM 644 C C . ALA A 1 81 ? -6.496 -0.296 2.652 1 98 81 ALA A C 1
ATOM 646 O O . ALA A 1 81 ? -5.875 -1.36 2.625 1 98 81 ALA A O 1
ATOM 647 N N . ASP A 1 82 ? -7.402 0.05 1.733 1 98.69 82 ASP A N 1
ATOM 648 C CA . ASP A 1 82 ? -7.727 -0.855 0.635 1 98.69 82 ASP A CA 1
ATOM 649 C C . ASP A 1 82 ? -6.504 -1.107 -0.247 1 98.69 82 ASP A C 1
ATOM 651 O O . ASP A 1 82 ? -6.309 -2.219 -0.741 1 98.69 82 ASP A O 1
ATOM 655 N N . ALA A 1 83 ? -5.727 -0.084 -0.449 1 98.94 83 ALA A N 1
ATOM 656 C CA . ALA A 1 83 ? -4.504 -0.26 -1.233 1 98.94 83 ALA A CA 1
ATOM 657 C C . ALA A 1 83 ? -3.547 -1.229 -0.547 1 98.94 83 ALA A C 1
ATOM 659 O O . ALA A 1 83 ? -3 -2.129 -1.188 1 98.94 83 ALA A O 1
ATOM 660 N N . VAL A 1 84 ? -3.375 -1.103 0.742 1 98.94 84 VAL A N 1
ATOM 661 C CA . VAL A 1 84 ? -2.488 -1.981 1.497 1 98.94 84 VAL A CA 1
ATOM 662 C C . VAL A 1 84 ? -3.037 -3.406 1.483 1 98.94 84 VAL A C 1
ATOM 664 O O . VAL A 1 84 ? -2.289 -4.363 1.28 1 98.94 84 VAL A O 1
ATOM 667 N N . ILE A 1 85 ? -4.309 -3.568 1.658 1 98.94 85 ILE A N 1
ATOM 668 C CA . ILE A 1 85 ? -4.949 -4.879 1.675 1 98.94 85 ILE A CA 1
ATOM 669 C C . ILE A 1 85 ? -4.75 -5.566 0.326 1 98.94 85 ILE A C 1
ATOM 671 O O . ILE A 1 85 ? -4.441 -6.762 0.271 1 98.94 85 ILE A O 1
ATOM 675 N N . ARG A 1 86 ? -4.883 -4.805 -0.741 1 98.88 86 ARG A N 1
ATOM 676 C CA . ARG A 1 86 ? -4.676 -5.398 -2.059 1 98.88 86 ARG A CA 1
ATOM 677 C C . ARG A 1 86 ? -3.223 -5.816 -2.25 1 98.88 86 ARG A C 1
ATOM 679 O O . ARG A 1 86 ? -2.943 -6.844 -2.877 1 98.88 86 ARG A O 1
ATOM 686 N N . ILE A 1 87 ? -2.27 -5.012 -1.781 1 98.88 87 ILE A N 1
ATOM 687 C CA . ILE A 1 87 ? -0.86 -5.379 -1.863 1 98.88 87 ILE A CA 1
ATOM 688 C C . ILE A 1 87 ? -0.615 -6.664 -1.08 1 98.88 87 ILE A C 1
ATOM 690 O O . ILE A 1 87 ? 0.059 -7.574 -1.566 1 98.88 87 ILE A O 1
ATOM 694 N N . PHE A 1 88 ? -1.189 -6.746 0.104 1 98.75 88 PHE A N 1
ATOM 695 C CA . PHE A 1 88 ? -1.014 -7.918 0.949 1 98.75 88 PHE A CA 1
ATOM 696 C C . PHE A 1 88 ? -1.683 -9.141 0.327 1 98.75 88 PHE A C 1
ATOM 698 O O . PHE A 1 88 ? -1.157 -10.25 0.408 1 98.75 88 PHE A O 1
ATOM 705 N N . ASP A 1 89 ? -2.83 -8.953 -0.266 1 98.56 89 ASP A N 1
ATOM 706 C CA . ASP A 1 89 ? -3.496 -10.055 -0.962 1 98.56 89 ASP A CA 1
ATOM 707 C C . ASP A 1 89 ? -2.617 -10.609 -2.08 1 98.56 89 ASP A C 1
ATOM 709 O O . ASP A 1 89 ? -2.412 -11.82 -2.174 1 98.56 89 ASP A O 1
ATOM 713 N N . LEU A 1 90 ? -2.1 -9.734 -2.881 1 97.44 90 LEU A N 1
ATOM 714 C CA . LEU A 1 90 ? -1.213 -10.133 -3.969 1 97.44 90 LEU A CA 1
ATOM 715 C C . LEU A 1 90 ? 0.022 -10.852 -3.43 1 97.44 90 LEU A C 1
ATOM 717 O O . LEU A 1 90 ? 0.44 -11.875 -3.975 1 97.44 90 LEU A O 1
ATOM 721 N N . ALA A 1 91 ? 0.589 -10.305 -2.359 1 96.19 91 ALA A N 1
ATOM 722 C CA . ALA A 1 91 ? 1.741 -10.938 -1.723 1 96.19 91 ALA A CA 1
ATOM 723 C C . ALA A 1 91 ? 1.395 -12.336 -1.225 1 96.19 91 ALA A C 1
ATOM 725 O O . ALA A 1 91 ? 2.213 -13.258 -1.316 1 96.19 91 ALA A O 1
ATOM 726 N N . GLY A 1 92 ? 0.191 -12.484 -0.662 1 95.75 92 GLY A N 1
ATOM 727 C CA . GLY A 1 92 ? -0.265 -13.797 -0.223 1 95.75 92 GLY A CA 1
ATOM 728 C C . GLY A 1 92 ? -0.355 -14.805 -1.353 1 95.75 92 GLY A C 1
ATOM 729 O O . GLY A 1 92 ? 0.107 -15.938 -1.216 1 95.75 92 GLY A O 1
ATOM 730 N N . LEU A 1 93 ? -0.917 -14.367 -2.432 1 95.38 93 LEU A N 1
ATOM 731 C CA . LEU A 1 93 ? -0.998 -15.219 -3.613 1 95.38 93 LEU A CA 1
ATOM 732 C C . LEU A 1 93 ? 0.388 -15.695 -4.039 1 95.38 93 LEU A C 1
ATOM 734 O O . LEU A 1 93 ? 0.585 -16.875 -4.328 1 95.38 93 LEU A O 1
ATOM 738 N N . LEU A 1 94 ? 1.301 -14.797 -4.039 1 94.06 94 LEU A N 1
ATOM 739 C CA . LEU A 1 94 ? 2.627 -15.039 -4.594 1 94.06 94 LEU A CA 1
ATOM 740 C C . LEU A 1 94 ? 3.562 -15.617 -3.537 1 94.06 94 LEU A C 1
ATOM 742 O O . LEU A 1 94 ? 4.746 -15.844 -3.805 1 94.06 94 LEU A O 1
ATOM 746 N N . ARG A 1 95 ? 3.086 -15.695 -2.268 1 92.81 95 ARG A N 1
ATOM 747 C CA . ARG A 1 95 ? 3.836 -16.234 -1.139 1 92.81 95 ARG A CA 1
ATOM 748 C C . ARG A 1 95 ? 5.035 -15.352 -0.807 1 92.81 95 ARG A C 1
ATOM 750 O O . ARG A 1 95 ? 6.102 -15.859 -0.449 1 92.81 95 ARG A O 1
ATOM 757 N N . ILE A 1 96 ? 4.859 -14.141 -1.066 1 93.81 96 ILE A N 1
ATOM 758 C CA . ILE A 1 96 ? 5.84 -13.133 -0.692 1 93.81 96 ILE A CA 1
ATOM 759 C C . ILE A 1 96 ? 5.715 -12.812 0.796 1 93.81 96 ILE A C 1
ATOM 761 O O . ILE A 1 96 ? 4.613 -12.562 1.292 1 93.81 96 ILE A O 1
ATOM 765 N N . GLN A 1 97 ? 6.875 -12.859 1.491 1 93.81 97 GLN A N 1
ATOM 766 C CA . GLN A 1 97 ? 6.879 -12.438 2.887 1 93.81 97 GLN A CA 1
ATOM 767 C C . GLN A 1 97 ? 6.945 -10.914 2.998 1 93.81 97 GLN A C 1
ATOM 769 O O . GLN A 1 97 ? 7.977 -10.359 3.385 1 93.81 97 GLN A O 1
ATOM 774 N N . ILE A 1 98 ? 5.832 -10.281 2.775 1 95.69 98 ILE A N 1
ATOM 775 C CA . ILE A 1 98 ? 5.773 -8.836 2.57 1 95.69 98 ILE A CA 1
ATOM 776 C C . ILE A 1 98 ? 6.117 -8.117 3.873 1 95.69 98 ILE A C 1
ATOM 778 O O . ILE A 1 98 ? 6.727 -7.043 3.854 1 95.69 98 ILE A O 1
ATOM 782 N N . GLY A 1 99 ? 5.707 -8.695 5.055 1 95.81 99 GLY A N 1
ATOM 783 C CA . GLY A 1 99 ? 6.094 -8.094 6.32 1 95.81 99 GLY A CA 1
ATOM 784 C C . GLY A 1 99 ? 7.598 -8.008 6.5 1 95.81 99 GLY A C 1
ATOM 785 O O . GLY A 1 99 ? 8.117 -6.965 6.902 1 95.81 99 GLY A O 1
ATOM 786 N N . SER A 1 100 ? 8.25 -9.125 6.203 1 95 100 SER A N 1
ATOM 787 C CA . SER A 1 100 ? 9.711 -9.141 6.27 1 95 100 SER A CA 1
ATOM 788 C C . SER A 1 100 ? 10.32 -8.156 5.281 1 95 100 SER A C 1
ATOM 790 O O . SER A 1 100 ? 11.312 -7.492 5.586 1 95 100 SER A O 1
ATOM 792 N N . CYS A 1 101 ? 9.734 -8.078 4.094 1 95.25 101 CYS A N 1
ATOM 793 C CA . CYS A 1 101 ? 10.234 -7.164 3.072 1 95.25 101 CYS A CA 1
ATOM 794 C C . CYS A 1 101 ? 10.133 -5.719 3.539 1 95.25 101 CYS A C 1
ATOM 796 O O . CYS A 1 101 ? 11.062 -4.93 3.342 1 95.25 101 CYS A O 1
ATOM 798 N N . ILE A 1 102 ? 9.016 -5.348 4.141 1 97.38 102 ILE A N 1
ATOM 799 C CA . ILE A 1 102 ? 8.797 -4 4.664 1 97.38 102 ILE A CA 1
ATOM 800 C C . ILE A 1 102 ? 9.828 -3.695 5.746 1 97.38 102 ILE A C 1
ATOM 802 O O . ILE A 1 102 ? 10.445 -2.627 5.742 1 97.38 102 ILE A O 1
ATOM 806 N N . LEU A 1 103 ? 9.992 -4.652 6.648 1 97.06 103 LEU A N 1
ATOM 807 C CA . LEU A 1 103 ? 10.953 -4.465 7.727 1 97.06 103 LEU A CA 1
ATOM 808 C C . LEU A 1 103 ? 12.367 -4.301 7.172 1 97.06 103 LEU A C 1
ATOM 810 O O . LEU A 1 103 ? 13.109 -3.414 7.605 1 97.06 103 LEU A O 1
ATOM 814 N N . GLU A 1 104 ? 12.758 -5.199 6.27 1 96.5 104 GLU A N 1
ATOM 815 C CA . GLU A 1 104 ? 14.086 -5.145 5.672 1 96.5 104 GLU A CA 1
ATOM 816 C C . GLU A 1 104 ? 14.289 -3.844 4.898 1 96.5 104 GLU A C 1
ATOM 818 O O . GLU A 1 104 ? 15.359 -3.24 4.961 1 96.5 104 GLU A O 1
ATOM 823 N N . LYS A 1 105 ? 13.312 -3.479 4.125 1 97.56 105 LYS A N 1
ATOM 824 C CA . LYS A 1 105 ? 13.422 -2.232 3.371 1 97.56 105 LYS A CA 1
ATOM 825 C C . LYS A 1 105 ? 13.539 -1.033 4.309 1 97.56 105 LYS A C 1
ATOM 827 O O . LYS A 1 105 ? 14.32 -0.115 4.051 1 97.56 105 LYS A O 1
ATOM 832 N N . HIS A 1 106 ? 12.734 -0.995 5.367 1 97.94 106 HIS A N 1
ATOM 833 C CA . HIS A 1 106 ? 12.805 0.064 6.367 1 97.94 106 HIS A CA 1
ATOM 834 C C . HIS A 1 106 ? 14.203 0.149 6.98 1 97.94 106 HIS A C 1
ATOM 836 O O . HIS A 1 106 ? 14.742 1.243 7.152 1 97.94 106 HIS A O 1
ATOM 842 N N . THR A 1 107 ? 14.734 -0.988 7.312 1 97.25 107 THR A N 1
ATOM 843 C CA . THR A 1 107 ? 16.094 -1.054 7.855 1 97.25 107 THR A CA 1
ATOM 844 C C . THR A 1 107 ? 17.109 -0.55 6.836 1 97.25 107 THR A C 1
ATOM 846 O O . THR A 1 107 ? 18.016 0.206 7.18 1 97.25 107 THR A O 1
ATOM 849 N N . TYR A 1 108 ? 16.938 -0.988 5.602 1 97.25 108 TYR A N 1
ATOM 850 C CA . TYR A 1 108 ? 17.812 -0.538 4.52 1 97.25 108 TYR A CA 1
ATOM 851 C C . TYR A 1 108 ? 17.75 0.978 4.367 1 97.25 108 TYR A C 1
ATOM 853 O O . TYR A 1 108 ? 18.766 1.63 4.164 1 97.25 108 TYR A O 1
ATOM 861 N N . ASN A 1 109 ? 16.562 1.565 4.488 1 96.75 109 ASN A N 1
ATOM 862 C CA . ASN A 1 109 ? 16.375 3.006 4.34 1 96.75 109 ASN A CA 1
ATOM 863 C C . ASN A 1 109 ? 17.109 3.779 5.426 1 96.75 109 ASN A C 1
ATOM 865 O O . ASN A 1 109 ? 17.5 4.93 5.219 1 96.75 109 ASN A O 1
ATOM 869 N N . ARG A 1 110 ? 17.297 3.162 6.578 1 96.19 110 ARG A N 1
ATOM 870 C CA . ARG A 1 110 ? 18.031 3.775 7.676 1 96.19 110 ARG A CA 1
ATOM 871 C C . ARG A 1 110 ? 19.484 4.023 7.289 1 96.19 110 ARG A C 1
ATOM 873 O O . ARG A 1 110 ? 20.109 4.965 7.781 1 96.19 110 ARG A O 1
ATOM 880 N N . THR A 1 111 ? 19.969 3.217 6.375 1 96.5 111 THR A N 1
ATOM 881 C CA . THR A 1 111 ? 21.375 3.301 6.016 1 96.5 111 THR A CA 1
ATOM 882 C C . THR A 1 111 ? 21.578 4.277 4.863 1 96.5 111 THR A C 1
ATOM 884 O O . THR A 1 111 ? 22.719 4.66 4.559 1 96.5 111 THR A O 1
ATOM 887 N N . ARG A 1 112 ? 20.5 4.633 4.145 1 94.31 112 ARG A N 1
ATOM 888 C CA . ARG A 1 112 ? 20.594 5.496 2.973 1 94.31 112 ARG A CA 1
ATOM 889 C C . ARG A 1 112 ? 20.969 6.922 3.371 1 94.31 112 ARG A C 1
ATOM 891 O O . ARG A 1 112 ? 20.688 7.348 4.496 1 94.31 112 ARG A O 1
ATOM 898 N N . PRO A 1 113 ? 21.641 7.699 2.506 1 93 113 PRO A N 1
ATOM 899 C CA . PRO A 1 113 ? 21.984 9.094 2.799 1 93 113 PRO A CA 1
ATOM 900 C C . PRO A 1 113 ? 20.75 10 2.842 1 93 113 PRO A C 1
ATOM 902 O O . PRO A 1 113 ? 19.672 9.609 2.402 1 93 113 PRO A O 1
ATOM 905 N N . HIS A 1 114 ? 21 11.109 3.473 1 93.38 114 HIS A N 1
ATOM 906 C CA . HIS A 1 114 ? 19.984 12.156 3.48 1 93.38 114 HIS A CA 1
ATOM 907 C C . HIS A 1 114 ? 19.531 12.492 2.062 1 93.38 114 HIS A C 1
ATOM 909 O O . HIS A 1 114 ? 20.359 12.68 1.169 1 93.38 114 HIS A O 1
ATOM 915 N N . ARG A 1 115 ? 18.203 12.438 1.852 1 90.38 115 ARG A N 1
ATOM 916 C CA . ARG A 1 115 ? 17.578 12.695 0.557 1 90.38 115 ARG A CA 1
ATOM 917 C C . ARG A 1 115 ? 18.297 11.93 -0.554 1 90.38 115 ARG A C 1
ATOM 919 O O . ARG A 1 115 ? 18.688 12.516 -1.56 1 90.38 115 ARG A O 1
ATOM 926 N N . HIS A 1 116 ? 18.359 10.719 -0.335 1 88 116 HIS A N 1
ATOM 927 C CA . HIS A 1 116 ? 19.094 9.852 -1.243 1 88 116 HIS A CA 1
ATOM 928 C C . HIS A 1 116 ? 18.547 9.945 -2.664 1 88 116 HIS A C 1
ATOM 930 O O . HIS A 1 116 ? 17.344 10.109 -2.859 1 88 116 HIS A O 1
ATOM 936 N N . GLY A 1 117 ? 19.469 9.883 -3.641 1 82.62 117 GLY A N 1
ATOM 937 C CA . GLY A 1 117 ? 19.156 9.914 -5.062 1 82.62 117 GLY A CA 1
ATOM 938 C C . GLY A 1 117 ? 19 11.32 -5.609 1 82.62 117 GLY A C 1
ATOM 939 O O . GLY A 1 117 ? 18.891 11.508 -6.82 1 82.62 117 GLY A O 1
ATOM 940 N N . GLY A 1 118 ? 19.094 12.383 -4.684 1 75.75 118 GLY A N 1
ATOM 941 C CA . GLY A 1 118 ? 19 13.766 -5.129 1 75.75 118 GLY A CA 1
ATOM 942 C C . GLY A 1 118 ? 17.625 14.109 -5.691 1 75.75 118 GLY A C 1
ATOM 943 O O . GLY A 1 118 ? 17.5 14.992 -6.543 1 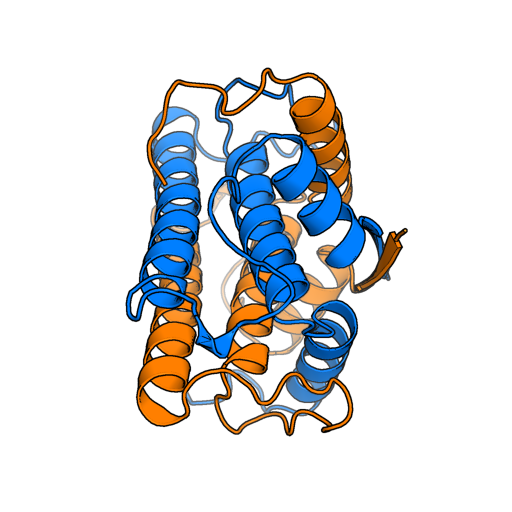75.75 118 GLY A O 1
ATOM 944 N N . LYS A 1 119 ? 16.75 13.383 -5.27 1 73 119 LYS A N 1
ATOM 945 C CA . LYS A 1 119 ? 15.414 13.555 -5.84 1 73 119 LYS A CA 1
ATOM 946 C C . LYS A 1 119 ? 14.664 14.695 -5.156 1 73 119 LYS A C 1
ATOM 948 O O . LYS A 1 119 ? 14.891 14.977 -3.98 1 73 119 LYS A O 1
ATOM 953 N N . VAL A 1 120 ? 13.977 15.406 -6.031 1 66.81 120 VAL A N 1
ATOM 954 C CA . VAL A 1 120 ? 13.086 16.438 -5.504 1 66.81 120 VAL A CA 1
ATOM 955 C C . VAL A 1 120 ? 11.742 15.805 -5.125 1 66.81 120 VAL A C 1
ATOM 957 O O . VAL A 1 120 ? 11.305 14.836 -5.746 1 66.81 120 VAL A O 1
ATOM 960 N N . VAL A 1 121 ? 11.211 16.188 -3.912 1 64.19 121 VAL A N 1
ATOM 961 C CA . VAL A 1 121 ? 9.883 15.695 -3.576 1 64.19 121 VAL A CA 1
ATOM 962 C C . VAL A 1 121 ? 8.828 16.453 -4.383 1 64.19 121 VAL A C 1
ATOM 964 O O . VAL A 1 121 ? 8.969 17.656 -4.625 1 64.19 121 VAL A O 1
ATOM 967 N N . MET B 1 1 ? -4.145 -14.945 11.25 1 92.06 1 MET B N 1
ATOM 968 C CA . MET B 1 1 ? -2.709 -14.734 11.422 1 92.06 1 MET B CA 1
ATOM 969 C C . MET B 1 1 ? -2.35 -13.266 11.234 1 92.06 1 MET B C 1
ATOM 971 O O . MET B 1 1 ? -3.133 -12.5 10.672 1 92.06 1 MET B O 1
ATOM 975 N N . SER B 1 2 ? -1.344 -12.891 11.953 1 96.75 2 SER B N 1
ATOM 976 C CA . SER B 1 2 ? -0.971 -11.477 11.984 1 96.75 2 SER B CA 1
ATOM 977 C C . SER B 1 2 ? 0.532 -11.305 11.797 1 96.75 2 SER B C 1
ATOM 979 O O . SER B 1 2 ? 1.283 -12.281 11.797 1 96.75 2 SER B O 1
ATOM 981 N N . ILE B 1 3 ? 0.901 -10.117 11.469 1 97.06 3 ILE B N 1
ATOM 982 C CA . ILE B 1 3 ? 2.311 -9.758 11.328 1 97.06 3 ILE B CA 1
ATOM 983 C C . ILE B 1 3 ? 2.584 -8.445 12.055 1 97.06 3 ILE B C 1
ATOM 985 O O . ILE B 1 3 ? 1.691 -7.605 12.195 1 97.06 3 ILE B O 1
ATOM 989 N N . THR B 1 4 ? 3.783 -8.336 12.547 1 97.56 4 THR B N 1
ATOM 990 C CA . THR B 1 4 ? 4.242 -7.098 13.164 1 97.56 4 THR B CA 1
ATOM 991 C C . THR B 1 4 ? 5.211 -6.359 12.25 1 97.56 4 THR B C 1
ATOM 993 O O . THR B 1 4 ? 6.184 -6.941 11.766 1 97.56 4 THR B O 1
ATOM 996 N N . ILE B 1 5 ? 4.957 -5.121 11.953 1 98.31 5 ILE B N 1
ATOM 997 C CA . ILE B 1 5 ? 5.812 -4.277 11.117 1 98.31 5 ILE B CA 1
ATOM 998 C C . ILE B 1 5 ? 5.969 -2.904 11.773 1 98.31 5 ILE B C 1
ATOM 1000 O O . ILE B 1 5 ? 5.242 -2.566 12.711 1 98.31 5 ILE B O 1
ATOM 1004 N N . PRO B 1 6 ? 6.973 -2.102 11.336 1 98.56 6 PRO B N 1
ATOM 1005 C CA . PRO B 1 6 ? 7.02 -0.731 11.852 1 98.56 6 PRO B CA 1
ATOM 1006 C C . PRO B 1 6 ? 5.711 0.027 11.625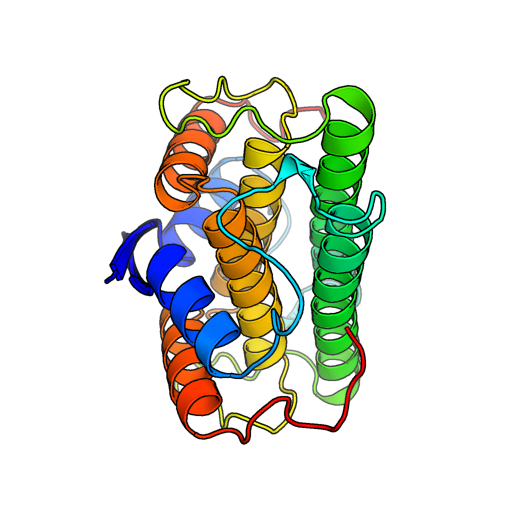 1 98.56 6 PRO B C 1
ATOM 1008 O O . PRO B 1 6 ? 5.082 -0.123 10.578 1 98.56 6 PRO B O 1
ATOM 1011 N N . ASP B 1 7 ? 5.27 0.771 12.641 1 98.44 7 ASP B N 1
ATOM 1012 C CA . ASP B 1 7 ? 4.023 1.505 12.461 1 98.44 7 ASP B CA 1
ATOM 1013 C C . ASP B 1 7 ? 4.254 2.799 11.688 1 98.44 7 ASP B C 1
ATOM 1015 O O . ASP B 1 7 ? 5.387 3.107 11.305 1 98.44 7 ASP B O 1
ATOM 1019 N N . GLN B 1 8 ? 3.17 3.504 11.43 1 97.88 8 GLN B N 1
ATOM 1020 C CA . GLN B 1 8 ? 3.203 4.688 10.578 1 97.88 8 GLN B CA 1
ATOM 1021 C C . GLN B 1 8 ? 4.043 5.797 11.203 1 97.88 8 GLN B C 1
ATOM 1023 O O . GLN B 1 8 ? 4.648 6.598 10.5 1 97.88 8 GLN B O 1
ATOM 1028 N N . TYR B 1 9 ? 4.086 5.859 12.5 1 97.56 9 TYR B N 1
ATOM 1029 C CA . TYR B 1 9 ? 4.844 6.922 13.156 1 97.56 9 TYR B CA 1
ATOM 1030 C C . TYR B 1 9 ? 6.344 6.656 13.062 1 97.56 9 TYR B C 1
ATOM 1032 O O . TYR B 1 9 ? 7.137 7.586 12.898 1 97.56 9 TYR B O 1
ATOM 1040 N N . GLU B 1 10 ? 6.676 5.406 13.219 1 98.69 10 GLU B N 1
ATOM 1041 C CA . GLU B 1 10 ? 8.078 5.031 13.07 1 98.69 10 GLU B CA 1
ATOM 1042 C C . GLU B 1 10 ? 8.57 5.289 11.648 1 98.69 10 GLU B C 1
ATOM 1044 O O . GLU B 1 10 ? 9.664 5.816 11.453 1 98.69 10 GLU B O 1
ATOM 1049 N N . ILE B 1 11 ? 7.816 4.906 10.695 1 98.75 11 ILE B N 1
ATOM 1050 C CA . ILE B 1 11 ? 8.164 5.09 9.289 1 98.75 11 ILE B CA 1
ATOM 1051 C C . ILE B 1 11 ? 8.266 6.582 8.977 1 98.75 11 ILE B C 1
ATOM 1053 O O . ILE B 1 11 ? 9.203 7.02 8.312 1 98.75 11 ILE B O 1
ATOM 1057 N N . HIS B 1 12 ? 7.309 7.328 9.469 1 98.31 12 HIS B N 1
ATOM 1058 C CA . HIS B 1 12 ? 7.305 8.773 9.25 1 98.31 12 HIS B CA 1
ATOM 1059 C C . HIS B 1 12 ? 8.508 9.43 9.914 1 98.31 12 HIS B C 1
ATOM 1061 O O . HIS B 1 12 ? 9.117 10.336 9.344 1 98.31 12 HIS B O 1
ATOM 1067 N N . ARG B 1 13 ? 8.781 9 11.117 1 98.19 13 ARG B N 1
ATOM 1068 C CA . ARG B 1 13 ? 9.93 9.539 11.836 1 98.19 13 ARG B CA 1
ATOM 1069 C C . ARG B 1 13 ? 11.211 9.359 11.031 1 98.19 13 ARG B C 1
ATOM 1071 O O . ARG B 1 13 ? 12.016 10.289 10.922 1 98.19 13 ARG B O 1
ATOM 1078 N N . LEU B 1 14 ? 11.422 8.18 10.508 1 98.44 14 LEU B N 1
ATOM 1079 C CA . LEU B 1 14 ? 12.625 7.934 9.711 1 98.44 14 LEU B CA 1
ATOM 1080 C C . LEU B 1 14 ? 12.641 8.812 8.461 1 98.44 14 LEU B C 1
ATOM 1082 O O . LEU B 1 14 ? 13.68 9.352 8.086 1 98.44 14 LEU B O 1
ATOM 1086 N N . ALA B 1 15 ? 11.453 8.906 7.762 1 97.81 15 ALA B N 1
ATOM 1087 C CA . ALA B 1 15 ? 11.375 9.758 6.574 1 97.81 15 ALA B CA 1
ATOM 1088 C C . ALA B 1 15 ? 11.781 11.195 6.898 1 97.81 15 ALA B C 1
ATOM 1090 O O . ALA B 1 15 ? 12.516 11.828 6.137 1 97.81 15 ALA B O 1
ATOM 1091 N N . LYS B 1 16 ? 11.297 11.688 8.039 1 97.38 16 LYS B N 1
ATOM 1092 C CA . LYS B 1 16 ? 11.672 13.023 8.477 1 97.38 16 LYS B CA 1
ATOM 1093 C C . LYS B 1 16 ? 13.172 13.117 8.742 1 97.38 16 LYS B C 1
ATOM 1095 O O . LYS B 1 16 ? 13.828 14.07 8.312 1 97.38 16 LYS B O 1
ATOM 1100 N N . GLU B 1 17 ? 13.625 12.18 9.438 1 97.38 17 GLU B N 1
ATOM 1101 C CA . GLU B 1 17 ? 15.047 12.133 9.766 1 97.38 17 GLU B CA 1
ATOM 1102 C C . GLU B 1 17 ? 15.906 12.133 8.5 1 97.38 17 GLU B C 1
ATOM 1104 O O . GLU B 1 17 ? 16.984 12.719 8.477 1 97.38 17 GLU B O 1
ATOM 1109 N N . LYS B 1 18 ? 15.43 11.484 7.438 1 97 18 LYS B N 1
ATOM 1110 C CA . LYS B 1 18 ? 16.188 11.352 6.195 1 97 18 LYS B CA 1
ATOM 1111 C C . LYS B 1 18 ? 15.977 12.562 5.289 1 97 18 LYS B C 1
ATOM 1113 O O . LYS B 1 18 ? 16.469 12.594 4.16 1 97 18 LYS B O 1
ATOM 1118 N N . GLY B 1 19 ? 15.164 13.531 5.668 1 95.75 19 GLY B N 1
ATOM 1119 C CA . GLY B 1 19 ? 15.148 14.836 5.012 1 95.75 19 GLY B CA 1
ATOM 1120 C C . GLY B 1 19 ? 14.016 14.977 4.016 1 95.75 19 GLY B C 1
ATOM 1121 O O . GLY B 1 19 ? 13.938 15.977 3.299 1 95.75 19 GLY B O 1
ATOM 1122 N N . TRP B 1 20 ? 13.094 14.047 3.99 1 95.62 20 TRP B N 1
ATOM 1123 C CA . TRP B 1 20 ? 12.047 14.07 2.977 1 95.62 20 TRP B CA 1
ATOM 1124 C C . TRP B 1 20 ? 11.016 15.156 3.283 1 95.62 20 TRP B C 1
ATOM 1126 O O . TRP B 1 20 ? 10.227 15.531 2.418 1 95.62 20 TRP B O 1
ATOM 1136 N N . TYR B 1 21 ? 11.094 15.625 4.512 1 95.69 21 TYR B N 1
ATOM 1137 C CA . TYR B 1 21 ? 10.156 16.656 4.914 1 95.69 21 TYR B CA 1
ATOM 1138 C C . TYR B 1 21 ? 10.891 17.953 5.281 1 95.69 21 TYR B C 1
ATOM 1140 O O . TYR B 1 21 ? 10.344 18.797 5.996 1 95.69 21 TYR B O 1
ATOM 1148 N N . ASP B 1 22 ? 12.117 18.062 4.879 1 94.5 22 ASP B N 1
ATOM 1149 C CA . ASP B 1 22 ? 12.836 19.312 5.105 1 94.5 22 ASP B CA 1
ATOM 1150 C C . ASP B 1 22 ? 12.078 20.5 4.531 1 94.5 22 ASP B C 1
ATOM 1152 O O . ASP B 1 22 ? 11.609 20.453 3.391 1 94.5 22 ASP B O 1
ATOM 1156 N N . GLY B 1 23 ? 11.93 21.547 5.297 1 92.69 23 GLY B N 1
ATOM 1157 C CA . GLY B 1 23 ? 11.258 22.766 4.863 1 92.69 23 GLY B CA 1
ATOM 1158 C C . GLY B 1 23 ? 9.75 22.703 5.039 1 92.69 23 GLY B C 1
ATOM 1159 O O . GLY B 1 23 ? 9.039 23.641 4.672 1 92.69 23 GLY B O 1
ATOM 1160 N N . ILE B 1 24 ? 9.281 21.594 5.562 1 92.94 24 ILE B N 1
ATOM 1161 C CA . ILE B 1 24 ? 7.855 21.406 5.812 1 92.94 24 ILE B CA 1
ATOM 1162 C C . ILE B 1 24 ? 7.602 21.312 7.312 1 92.94 24 ILE B C 1
ATOM 1164 O O . ILE B 1 24 ? 8.312 20.594 8.023 1 92.94 24 ILE B O 1
ATOM 1168 N N . ASP B 1 25 ? 6.691 22.047 7.859 1 93.19 25 ASP B N 1
ATOM 1169 C CA . ASP B 1 25 ? 6.254 21.875 9.242 1 93.19 25 ASP B CA 1
ATOM 1170 C C . ASP B 1 25 ? 5.246 20.734 9.367 1 93.19 25 ASP B C 1
ATOM 1172 O O . ASP B 1 25 ? 4.043 20.938 9.172 1 93.19 25 ASP B O 1
ATOM 1176 N N . THR B 1 26 ? 5.723 19.578 9.781 1 92.81 26 THR B N 1
ATOM 1177 C CA . THR B 1 26 ? 4.898 18.375 9.812 1 92.81 26 THR B CA 1
ATOM 1178 C C . THR B 1 26 ? 3.959 18.391 11.016 1 92.81 26 THR B C 1
ATOM 1180 O O . THR B 1 26 ? 3.1 17.516 11.156 1 92.81 26 THR B O 1
ATOM 1183 N N . ASN B 1 27 ? 4.09 19.438 11.836 1 90.44 27 ASN B N 1
ATOM 1184 C CA . ASN B 1 27 ? 3.209 19.547 12.992 1 90.44 27 ASN B CA 1
ATOM 1185 C C . ASN B 1 27 ? 2.014 20.453 12.703 1 90.44 27 ASN B C 1
ATOM 1187 O O . ASN B 1 27 ? 1.049 20.484 13.469 1 90.44 27 ASN B O 1
ATOM 1191 N N . ASN B 1 28 ? 2.104 21.234 11.656 1 90.5 28 ASN B N 1
ATOM 1192 C CA . ASN B 1 28 ? 1.036 22.141 11.234 1 90.5 28 ASN B CA 1
ATOM 1193 C C . ASN B 1 28 ? 0.62 21.875 9.789 1 90.5 28 ASN B C 1
ATOM 1195 O O . ASN B 1 28 ? 1.121 22.531 8.875 1 90.5 28 ASN B O 1
ATOM 1199 N N . LEU B 1 29 ? -0.369 21.094 9.609 1 89.12 29 LEU B N 1
ATOM 1200 C CA . LEU B 1 29 ? -0.771 20.609 8.297 1 89.12 29 LEU B CA 1
ATOM 1201 C C . LEU B 1 29 ? -1.465 21.703 7.496 1 89.12 29 LEU B C 1
ATOM 1203 O O . LEU B 1 29 ? -1.62 21.594 6.281 1 89.12 29 LEU B O 1
ATOM 1207 N N . ARG B 1 30 ? -1.854 22.766 8.172 1 87.62 30 ARG B N 1
ATOM 1208 C CA . ARG B 1 30 ? -2.545 23.859 7.492 1 87.62 30 ARG B CA 1
ATOM 1209 C C . ARG B 1 30 ? -1.615 24.562 6.512 1 87.62 30 ARG B C 1
ATOM 1211 O O . ARG B 1 30 ? -2.076 25.234 5.582 1 87.62 30 ARG B O 1
ATOM 1218 N N . PHE B 1 31 ? -0.283 24.375 6.691 1 88.94 31 PHE B N 1
ATOM 1219 C CA . PHE B 1 31 ? 0.675 25.094 5.855 1 88.94 31 PHE B CA 1
ATOM 1220 C C . PHE B 1 31 ? 1.207 24.188 4.746 1 88.94 31 PHE B C 1
ATOM 1222 O O . PHE B 1 31 ? 2.061 24.609 3.959 1 88.94 31 PHE B O 1
ATOM 1229 N N . LEU B 1 32 ? 0.643 22.969 4.645 1 90.75 32 LEU B N 1
ATOM 1230 C CA . LEU B 1 32 ? 1.057 22.109 3.549 1 90.75 32 LEU B CA 1
ATOM 1231 C C . LEU B 1 32 ? 0.636 22.703 2.205 1 90.75 32 LEU B C 1
ATOM 1233 O O . LEU B 1 32 ? -0.469 23.234 2.072 1 90.75 32 LEU B O 1
ATOM 1237 N N . PRO B 1 33 ? 1.583 22.641 1.232 1 91.44 33 PRO B N 1
ATOM 1238 C CA . PRO B 1 33 ? 1.127 23 -0.11 1 91.44 33 PRO B CA 1
ATOM 1239 C C . PRO B 1 33 ? -0.115 22.234 -0.544 1 91.44 33 PRO B C 1
ATOM 1241 O O . PRO B 1 33 ? -0.281 21.062 -0.174 1 91.44 33 PRO B O 1
ATOM 1244 N N . PRO B 1 34 ? -0.973 22.906 -1.355 1 89.5 34 PRO B N 1
ATOM 1245 C CA . PRO B 1 34 ? -2.232 22.266 -1.74 1 89.5 34 PRO B CA 1
ATOM 1246 C C . PRO B 1 34 ? -2.02 20.969 -2.518 1 89.5 34 PRO B C 1
ATOM 1248 O O . PRO B 1 34 ? -2.883 20.078 -2.506 1 89.5 34 PRO B O 1
ATOM 1251 N N . ASP B 1 35 ? -0.878 20.844 -3.154 1 94.44 35 ASP B N 1
ATOM 1252 C CA . ASP B 1 35 ? -0.654 19.672 -3.975 1 94.44 35 ASP B CA 1
ATOM 1253 C C . ASP B 1 35 ? 0.186 18.625 -3.229 1 94.44 35 ASP B C 1
ATOM 1255 O O . ASP B 1 35 ? 0.627 17.641 -3.816 1 94.44 35 ASP B O 1
ATOM 1259 N N . PHE B 1 36 ? 0.406 18.797 -1.926 1 94.5 36 PHE B N 1
ATOM 1260 C CA . PHE B 1 36 ? 1.301 17.922 -1.177 1 94.5 36 PHE B CA 1
ATOM 1261 C C . PHE B 1 36 ? 0.746 16.5 -1.114 1 94.5 36 PHE B C 1
ATOM 1263 O O . PHE B 1 36 ? 1.445 15.539 -1.441 1 94.5 36 PHE B O 1
ATOM 1270 N N . ILE B 1 37 ? -0.489 16.391 -0.741 1 95.19 37 ILE B N 1
ATOM 1271 C CA . ILE B 1 37 ? -1.089 15.07 -0.582 1 95.19 37 ILE B CA 1
ATOM 1272 C C . ILE B 1 37 ? -1.224 14.398 -1.946 1 95.19 37 ILE B C 1
ATOM 1274 O O . ILE B 1 37 ? -0.79 13.258 -2.129 1 95.19 37 ILE B O 1
ATOM 1278 N N . PRO B 1 38 ? -1.727 15.094 -3.01 1 96.94 38 PRO B N 1
ATOM 1279 C CA . PRO B 1 38 ? -1.757 14.5 -4.352 1 96.94 38 PRO B CA 1
ATOM 1280 C C . PRO B 1 38 ? -0.376 14.062 -4.832 1 96.94 38 PRO B C 1
ATOM 1282 O O . PRO B 1 38 ? -0.242 13 -5.449 1 96.94 38 PRO B O 1
ATOM 1285 N N . ALA B 1 39 ? 0.59 14.867 -4.516 1 97 39 ALA B N 1
ATOM 1286 C CA . ALA B 1 39 ? 1.946 14.523 -4.93 1 97 39 ALA B CA 1
ATOM 1287 C C . ALA B 1 39 ? 2.426 13.25 -4.227 1 97 39 ALA B C 1
ATOM 1289 O O . ALA B 1 39 ? 3.072 12.398 -4.84 1 97 39 ALA B O 1
ATOM 1290 N N . ASN B 1 40 ? 2.131 13.125 -2.947 1 97.31 40 ASN B N 1
ATOM 1291 C CA . ASN B 1 40 ? 2.502 11.914 -2.225 1 97.31 40 ASN B CA 1
ATOM 1292 C C . ASN B 1 40 ? 1.779 10.688 -2.777 1 97.31 40 ASN B C 1
ATOM 1294 O O . ASN B 1 40 ? 2.381 9.625 -2.926 1 97.31 40 ASN B O 1
ATOM 1298 N N . LEU B 1 41 ? 0.519 10.82 -3.115 1 98.5 41 LEU B N 1
ATOM 1299 C CA . LEU B 1 41 ? -0.21 9.711 -3.73 1 98.5 41 LEU B CA 1
ATOM 1300 C C . LEU B 1 41 ? 0.417 9.328 -5.066 1 98.5 41 LEU B C 1
ATOM 1302 O O . LEU B 1 41 ? 0.515 8.141 -5.387 1 98.5 41 LEU B O 1
ATOM 1306 N N . ALA B 1 42 ? 0.853 10.297 -5.84 1 98.56 42 ALA B N 1
ATOM 1307 C CA . ALA B 1 42 ? 1.521 10.023 -7.109 1 98.56 42 ALA B CA 1
ATOM 1308 C C . ALA B 1 42 ? 2.812 9.242 -6.895 1 98.56 42 ALA B C 1
ATOM 1310 O O . ALA B 1 42 ? 3.156 8.367 -7.691 1 98.56 42 ALA B O 1
ATOM 1311 N N . LEU B 1 43 ? 3.539 9.586 -5.848 1 98.31 43 LEU B N 1
ATOM 1312 C CA . LEU B 1 43 ? 4.777 8.875 -5.543 1 98.31 43 LEU B CA 1
ATOM 1313 C C . LEU B 1 43 ? 4.496 7.426 -5.172 1 98.31 43 LEU B C 1
ATOM 1315 O O . LEU B 1 43 ? 5.289 6.535 -5.484 1 98.31 43 LEU B O 1
ATOM 1319 N N . ILE B 1 44 ? 3.393 7.184 -4.477 1 98.81 44 ILE B N 1
ATOM 1320 C CA . ILE B 1 44 ? 2.988 5.812 -4.188 1 98.81 44 ILE B CA 1
ATOM 1321 C C . ILE B 1 44 ? 2.668 5.086 -5.488 1 98.81 44 ILE B C 1
ATOM 1323 O O . ILE B 1 44 ? 3.109 3.951 -5.699 1 98.81 44 ILE B O 1
ATOM 1327 N N . HIS B 1 45 ? 1.946 5.758 -6.41 1 98.94 45 HIS B N 1
ATOM 1328 C CA . HIS B 1 45 ? 1.715 5.211 -7.742 1 98.94 45 HIS B CA 1
ATOM 1329 C C . HIS B 1 45 ? 3.029 4.832 -8.422 1 98.94 45 HIS B C 1
ATOM 1331 O O . HIS B 1 45 ? 3.117 3.791 -9.078 1 98.94 45 HIS B O 1
ATOM 1337 N N . SER B 1 46 ? 3.975 5.672 -8.266 1 98.69 46 SER B N 1
ATOM 1338 C CA . SER B 1 46 ? 5.254 5.43 -8.922 1 98.69 46 SER B CA 1
ATOM 1339 C C . SER B 1 46 ? 5.898 4.137 -8.43 1 98.69 46 SER B C 1
ATOM 1341 O O . SER B 1 46 ? 6.535 3.42 -9.203 1 98.69 46 SER B O 1
ATOM 1343 N N . GLU B 1 47 ? 5.777 3.861 -7.113 1 98.75 47 GLU B N 1
ATOM 1344 C CA . GLU B 1 47 ? 6.316 2.609 -6.594 1 98.75 47 GLU B CA 1
ATOM 1345 C C . GLU B 1 47 ? 5.645 1.403 -7.242 1 98.75 47 GLU B C 1
ATOM 1347 O O . GLU B 1 47 ? 6.297 0.397 -7.523 1 98.75 47 GLU B O 1
ATOM 1352 N N . LEU B 1 48 ? 4.32 1.492 -7.434 1 98.81 48 LEU B N 1
ATOM 1353 C CA . LEU B 1 48 ? 3.588 0.408 -8.078 1 98.81 48 LEU B CA 1
ATOM 1354 C C . LEU B 1 48 ? 4 0.266 -9.539 1 98.81 48 LEU B C 1
ATOM 1356 O O . LEU B 1 48 ? 4.043 -0.845 -10.07 1 98.81 48 LEU B O 1
ATOM 1360 N N . SER B 1 49 ? 4.262 1.381 -10.18 1 98.81 49 SER B N 1
ATOM 1361 C CA . SER B 1 49 ? 4.777 1.338 -11.539 1 98.81 49 SER B CA 1
ATOM 1362 C C . SER B 1 49 ? 6.152 0.679 -11.594 1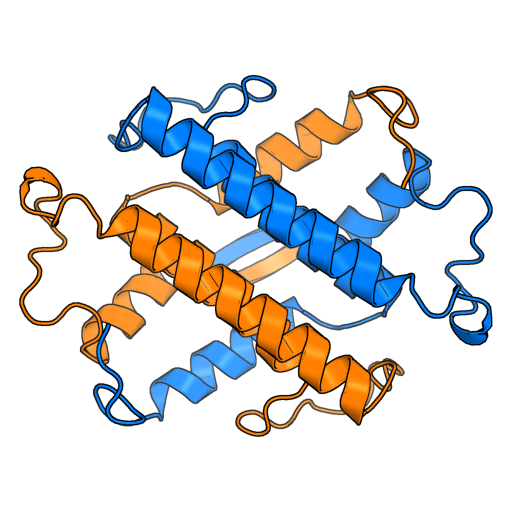 98.81 49 SER B C 1
ATOM 1364 O O . SER B 1 49 ? 6.453 -0.071 -12.523 1 98.81 49 SER B O 1
ATOM 1366 N N . GLU B 1 50 ? 6.965 0.966 -10.602 1 98.62 50 GLU B N 1
ATOM 1367 C CA . GLU B 1 50 ? 8.25 0.282 -10.523 1 98.62 50 GLU B CA 1
ATOM 1368 C C . GLU B 1 50 ? 8.07 -1.217 -10.305 1 98.62 50 GLU B C 1
ATOM 1370 O O . GLU B 1 50 ? 8.828 -2.025 -10.844 1 98.62 50 GLU B O 1
ATOM 1375 N N . ALA B 1 51 ? 7.098 -1.614 -9.516 1 98.06 51 ALA B N 1
ATOM 1376 C CA . ALA B 1 51 ? 6.789 -3.029 -9.328 1 98.06 51 ALA B CA 1
ATOM 1377 C C . ALA B 1 51 ? 6.402 -3.682 -10.656 1 98.06 51 ALA B C 1
ATOM 1379 O O . ALA B 1 51 ? 6.844 -4.793 -10.961 1 98.06 51 ALA B O 1
ATOM 1380 N N . LEU B 1 52 ? 5.602 -2.975 -11.43 1 98.12 52 LEU B N 1
ATOM 1381 C CA . LEU B 1 52 ? 5.211 -3.482 -12.742 1 98.12 52 LEU B CA 1
ATOM 1382 C C . LEU B 1 52 ? 6.438 -3.705 -13.625 1 98.12 52 LEU B C 1
ATOM 1384 O O . LEU B 1 52 ? 6.566 -4.754 -14.258 1 98.12 52 LEU B O 1
ATOM 1388 N N . GLU B 1 53 ? 7.277 -2.732 -13.602 1 98 53 GLU B N 1
ATOM 1389 C CA . GLU B 1 53 ? 8.484 -2.848 -14.406 1 98 53 GLU B CA 1
ATOM 1390 C C . GLU B 1 53 ? 9.352 -4.02 -13.945 1 98 53 GLU B C 1
ATOM 1392 O O . GLU B 1 53 ? 9.898 -4.754 -14.766 1 98 53 GLU B O 1
ATOM 1397 N N . ALA B 1 54 ? 9.516 -4.172 -12.664 1 96.19 54 ALA B N 1
ATOM 1398 C CA . ALA B 1 54 ? 10.266 -5.301 -12.117 1 96.19 54 ALA B CA 1
ATOM 1399 C C . ALA B 1 54 ? 9.648 -6.629 -12.547 1 96.19 54 ALA B C 1
ATOM 1401 O O . ALA B 1 54 ? 10.367 -7.562 -12.914 1 96.19 54 ALA B O 1
ATOM 1402 N N . TYR B 1 55 ? 8.352 -6.703 -12.477 1 95.62 55 TYR B N 1
ATOM 1403 C CA . TYR B 1 55 ? 7.648 -7.906 -12.914 1 95.62 55 TYR B CA 1
ATOM 1404 C C . TYR B 1 55 ? 7.898 -8.18 -14.391 1 95.62 55 TYR B C 1
ATOM 1406 O O . TYR B 1 55 ? 8.156 -9.32 -14.781 1 95.62 55 TYR B O 1
ATOM 1414 N N . ARG B 1 56 ? 7.785 -7.121 -15.188 1 95.06 56 ARG B N 1
ATOM 1415 C CA . ARG B 1 56 ? 7.984 -7.258 -16.625 1 95.06 56 ARG B CA 1
ATOM 1416 C C . ARG B 1 56 ? 9.398 -7.738 -16.938 1 95.06 56 ARG B C 1
ATOM 1418 O O . ARG B 1 56 ? 9.594 -8.539 -17.859 1 95.06 56 ARG B O 1
ATOM 1425 N N . LYS B 1 57 ? 10.32 -7.34 -16.125 1 94.06 57 LYS B N 1
ATOM 1426 C CA . LYS B 1 57 ? 11.727 -7.652 -16.359 1 94.06 57 LYS B CA 1
ATOM 1427 C C . LYS B 1 57 ? 12.07 -9.055 -15.852 1 94.06 57 LYS B C 1
ATOM 1429 O O . LYS B 1 57 ? 12.82 -9.781 -16.516 1 94.06 57 LYS B O 1
ATOM 1434 N N . ASN B 1 58 ? 11.477 -9.477 -14.672 1 89.62 58 ASN B N 1
ATOM 1435 C CA . ASN B 1 58 ? 11.992 -10.656 -13.984 1 89.62 58 ASN B CA 1
ATOM 1436 C C . ASN B 1 58 ? 10.93 -11.734 -13.844 1 89.62 58 ASN B C 1
ATOM 1438 O O . ASN B 1 58 ? 11.227 -12.859 -13.445 1 89.62 58 ASN B O 1
ATOM 1442 N N . GLY B 1 59 ? 9.711 -11.391 -14.211 1 87.31 59 GLY B N 1
ATOM 1443 C CA . GLY B 1 59 ? 8.617 -12.336 -14.039 1 87.31 59 GLY B CA 1
ATOM 1444 C C . GLY B 1 59 ? 8.172 -12.477 -12.594 1 87.31 59 GLY B C 1
ATOM 1445 O O . GLY B 1 59 ? 8.305 -11.547 -11.805 1 87.31 59 GLY B O 1
ATOM 1446 N N . ILE B 1 60 ? 7.539 -13.625 -12.383 1 78.44 60 ILE B N 1
ATOM 1447 C CA . ILE B 1 60 ? 6.984 -13.852 -11.055 1 78.44 60 ILE B CA 1
ATOM 1448 C C . ILE B 1 60 ? 8.109 -14.086 -10.055 1 78.44 60 ILE B C 1
ATOM 1450 O O . ILE B 1 60 ? 9.016 -14.891 -10.305 1 78.44 60 ILE B O 1
ATOM 1454 N N . PRO B 1 61 ? 8.062 -13.148 -9.055 1 66.5 61 PRO B N 1
ATOM 1455 C CA . PRO B 1 61 ? 9.125 -13.32 -8.062 1 66.5 61 PRO B CA 1
ATOM 1456 C C . PRO B 1 61 ? 9.242 -14.758 -7.559 1 66.5 61 PRO B C 1
ATOM 1458 O O . PRO B 1 61 ? 8.234 -15.469 -7.488 1 66.5 61 PRO B O 1
ATOM 1461 N N . ASN B 1 62 ? 10.43 -15.328 -7.84 1 58.16 62 ASN B N 1
ATOM 1462 C CA . ASN B 1 62 ? 10.664 -16.656 -7.293 1 58.16 62 ASN B CA 1
ATOM 1463 C C . ASN B 1 62 ? 10.328 -16.719 -5.805 1 58.16 62 ASN B C 1
ATOM 1465 O O . ASN B 1 62 ? 11.031 -16.141 -4.98 1 58.16 62 ASN B O 1
ATOM 1469 N N . VAL B 1 63 ? 9.039 -16.891 -5.613 1 54.25 63 VAL B N 1
ATOM 1470 C CA . VAL B 1 63 ? 8.297 -16.906 -4.359 1 54.25 63 VAL B CA 1
ATOM 1471 C C . VAL B 1 63 ? 8.789 -18.047 -3.469 1 54.25 63 VAL B C 1
ATOM 1473 O O . VAL B 1 63 ? 8.281 -18.234 -2.359 1 54.25 63 VAL B O 1
ATOM 1476 N N . ASP B 1 64 ? 9.516 -18.969 -4.074 1 52.06 64 ASP B N 1
ATOM 1477 C CA . ASP B 1 64 ? 9.602 -20.141 -3.205 1 52.06 64 ASP B CA 1
ATOM 1478 C C . ASP B 1 64 ? 10.078 -19.75 -1.806 1 52.06 64 ASP B C 1
ATOM 1480 O O . ASP B 1 64 ? 10.234 -20.609 -0.936 1 52.06 64 ASP B O 1
ATOM 1484 N N . GLY B 1 65 ? 9.805 -18.531 -1.451 1 54.94 65 GLY B N 1
ATOM 1485 C CA . GLY B 1 65 ? 9.859 -18.125 -0.057 1 54.94 65 GLY B CA 1
ATOM 1486 C C . GLY B 1 65 ? 11.273 -18.125 0.504 1 54.94 65 GLY B C 1
ATOM 1487 O O . GLY B 1 65 ? 11.492 -17.703 1.639 1 54.94 65 GLY B O 1
ATOM 1488 N N . GLN B 1 66 ? 12.211 -18.781 -0.226 1 54.72 66 GLN B N 1
ATOM 1489 C CA . GLN B 1 66 ? 13.469 -19.078 0.444 1 54.72 66 GLN B CA 1
ATOM 1490 C C . GLN B 1 66 ? 14.523 -18.016 0.109 1 54.72 66 GLN B C 1
ATOM 1492 O O . GLN B 1 66 ? 15.555 -17.922 0.788 1 54.72 66 GLN B O 1
ATOM 1497 N N . GLU B 1 67 ? 14.125 -17.25 -0.968 1 61.06 67 GLU B N 1
ATOM 1498 C CA . GLU B 1 67 ? 15.266 -16.406 -1.305 1 61.06 67 GLU B CA 1
ATOM 1499 C C . GLU B 1 67 ? 15.148 -15.023 -0.66 1 61.06 67 GLU B C 1
ATOM 1501 O O . GLU B 1 67 ? 14.062 -14.438 -0.645 1 61.06 67 GLU B O 1
ATOM 1506 N N . LYS B 1 68 ? 16.156 -14.789 0.097 1 70 68 LYS B N 1
ATOM 1507 C CA . LYS B 1 68 ? 16.281 -13.469 0.704 1 70 68 LYS B CA 1
ATOM 1508 C C . LYS B 1 68 ? 16.25 -12.367 -0.356 1 70 68 LYS B C 1
ATOM 1510 O O . LYS B 1 68 ? 16.859 -12.5 -1.415 1 70 68 LYS B O 1
ATOM 1515 N N . VAL B 1 69 ? 15.344 -11.414 -0.174 1 81.06 69 VAL B N 1
ATOM 1516 C CA . VAL B 1 69 ? 15.266 -10.266 -1.073 1 81.06 69 VAL B CA 1
ATOM 1517 C C . VAL B 1 69 ? 16.438 -9.328 -0.814 1 81.06 69 VAL B C 1
ATOM 1519 O O . VAL B 1 69 ? 16.672 -8.906 0.322 1 81.06 69 VAL B O 1
ATOM 1522 N N . VAL B 1 70 ? 17.234 -9.102 -1.809 1 86.19 70 VAL B N 1
ATOM 1523 C CA . VAL B 1 70 ? 18.297 -8.109 -1.686 1 86.19 70 VAL B CA 1
ATOM 1524 C C . VAL B 1 70 ? 17.734 -6.711 -1.923 1 86.19 70 VAL B C 1
ATOM 1526 O O . VAL B 1 70 ? 17.172 -6.434 -2.988 1 86.19 70 VAL B O 1
ATOM 1529 N N . MET B 1 71 ? 17.891 -5.891 -0.94 1 92.69 71 MET B N 1
ATOM 1530 C CA . MET B 1 71 ? 17.359 -4.531 -1.023 1 92.69 71 MET B CA 1
ATOM 1531 C C . MET B 1 71 ? 18.234 -3.66 -1.915 1 92.69 71 MET B C 1
ATOM 1533 O O . MET B 1 71 ? 19.438 -3.908 -2.041 1 92.69 71 MET B O 1
ATOM 1537 N N . GLY B 1 72 ? 17.641 -2.715 -2.586 1 92.81 72 GLY B N 1
ATOM 1538 C CA . GLY B 1 72 ? 18.359 -1.774 -3.424 1 92.81 72 GLY B CA 1
ATOM 1539 C C . GLY B 1 72 ? 18.469 -2.221 -4.871 1 92.81 72 GLY B C 1
ATOM 1540 O O . GLY B 1 72 ? 19.156 -1.596 -5.672 1 92.81 72 GLY B O 1
ATOM 1541 N N . GLN B 1 73 ? 17.75 -3.266 -5.207 1 92.19 73 GLN B N 1
ATOM 1542 C CA . GLN B 1 73 ? 17.844 -3.777 -6.57 1 92.19 73 GLN B CA 1
ATOM 1543 C C . GLN B 1 73 ? 16.578 -3.484 -7.363 1 92.19 73 GLN B C 1
ATOM 1545 O O . GLN B 1 73 ? 16.516 -3.762 -8.562 1 92.19 73 GLN B O 1
ATOM 1550 N N . GLY B 1 74 ? 15.633 -2.998 -6.734 1 93.31 74 GLY B N 1
ATOM 1551 C CA . GLY B 1 74 ? 14.391 -2.678 -7.418 1 93.31 74 GLY B CA 1
ATOM 1552 C C . GLY B 1 74 ? 13.57 -3.906 -7.777 1 93.31 74 GLY B C 1
ATOM 1553 O O . GLY B 1 74 ? 12.938 -3.947 -8.836 1 93.31 74 GLY B O 1
ATOM 1554 N N . ASN B 1 75 ? 13.68 -4.926 -6.926 1 93.44 75 ASN B N 1
ATOM 1555 C CA . ASN B 1 75 ? 12.891 -6.125 -7.195 1 93.44 75 ASN B CA 1
ATOM 1556 C C . ASN B 1 75 ? 11.414 -5.91 -6.879 1 93.44 75 ASN B C 1
ATOM 1558 O O . ASN B 1 75 ? 11.055 -4.918 -6.246 1 93.44 75 ASN B O 1
ATOM 1562 N N . PHE B 1 76 ? 10.609 -6.82 -7.395 1 96 76 PHE B N 1
ATOM 1563 C CA . PHE B 1 76 ? 9.156 -6.727 -7.309 1 96 76 PHE B CA 1
ATOM 1564 C C . PHE B 1 76 ? 8.711 -6.57 -5.863 1 96 76 PHE B C 1
ATOM 1566 O O . PHE B 1 76 ? 7.957 -5.652 -5.535 1 96 76 PHE B O 1
ATOM 1573 N N . GLN B 1 77 ? 9.25 -7.422 -4.961 1 95.31 77 GLN B N 1
ATOM 1574 C CA . GLN B 1 77 ? 8.867 -7.418 -3.553 1 95.31 77 GLN B CA 1
ATOM 1575 C C . GLN B 1 77 ? 9.273 -6.113 -2.875 1 95.31 77 GLN B C 1
ATOM 1577 O O . GLN B 1 77 ? 8.531 -5.578 -2.049 1 95.31 77 GLN B O 1
ATOM 1582 N N . GLU B 1 78 ? 10.445 -5.645 -3.258 1 95.88 78 GLU B N 1
ATOM 1583 C CA . GLU B 1 78 ? 10.945 -4.395 -2.693 1 95.88 78 GLU B CA 1
ATOM 1584 C C . GLU B 1 78 ? 10.047 -3.219 -3.076 1 95.88 78 GLU B C 1
ATOM 1586 O O . GLU B 1 78 ? 9.75 -2.359 -2.244 1 95.88 78 GLU B O 1
ATOM 1591 N N . GLU B 1 79 ? 9.617 -3.166 -4.328 1 97.81 79 GLU B N 1
ATOM 1592 C CA . GLU B 1 79 ? 8.789 -2.062 -4.801 1 97.81 79 GLU B CA 1
ATOM 1593 C C . GLU B 1 79 ? 7.406 -2.094 -4.148 1 97.81 79 GLU B C 1
ATOM 1595 O O . GLU B 1 79 ? 6.82 -1.044 -3.879 1 97.81 79 GLU B O 1
ATOM 1600 N N . LEU B 1 80 ? 6.875 -3.307 -3.941 1 98 80 LEU B N 1
ATOM 1601 C CA . LEU B 1 80 ? 5.629 -3.414 -3.191 1 98 80 LEU B CA 1
ATOM 1602 C C . LEU B 1 80 ? 5.805 -2.893 -1.77 1 98 80 LEU B C 1
ATOM 1604 O O . LEU B 1 80 ? 4.949 -2.166 -1.26 1 98 80 LEU B O 1
ATOM 1608 N N . ALA B 1 81 ? 6.926 -3.254 -1.133 1 98 81 ALA B N 1
ATOM 1609 C CA . ALA B 1 81 ? 7.219 -2.768 0.212 1 98 81 ALA B CA 1
ATOM 1610 C C . ALA B 1 81 ? 7.336 -1.246 0.231 1 98 81 ALA B C 1
ATOM 1612 O O . ALA B 1 81 ? 6.84 -0.591 1.152 1 98 81 ALA B O 1
ATOM 1613 N N . ASP B 1 82 ? 7.957 -0.684 -0.819 1 98.69 82 ASP B N 1
ATOM 1614 C CA . ASP B 1 82 ? 8.109 0.765 -0.909 1 98.69 82 ASP B CA 1
ATOM 1615 C C . ASP B 1 82 ? 6.75 1.458 -0.993 1 98.69 82 ASP B C 1
ATOM 1617 O O . ASP B 1 82 ? 6.562 2.539 -0.432 1 98.69 82 ASP B O 1
ATOM 1621 N N . ALA B 1 83 ? 5.848 0.846 -1.696 1 98.94 83 ALA B N 1
ATOM 1622 C CA . ALA B 1 83 ? 4.504 1.412 -1.772 1 98.94 83 ALA B CA 1
ATOM 1623 C C . ALA B 1 83 ? 3.84 1.439 -0.398 1 98.94 83 ALA B C 1
ATOM 1625 O O . ALA B 1 83 ? 3.256 2.451 -0.004 1 98.94 83 ALA B O 1
ATOM 1626 N N . VAL B 1 84 ? 3.967 0.377 0.364 1 98.94 84 VAL B N 1
ATOM 1627 C CA . VAL B 1 84 ? 3.383 0.301 1.699 1 98.94 84 VAL B CA 1
ATOM 1628 C C . VAL B 1 84 ? 4.062 1.312 2.619 1 98.94 84 VAL B C 1
ATOM 1630 O O . VAL B 1 84 ? 3.393 2.016 3.381 1 98.94 84 VAL B O 1
ATOM 1633 N N . ILE B 1 85 ? 5.352 1.433 2.557 1 98.94 85 ILE B N 1
ATOM 1634 C CA . ILE B 1 85 ? 6.113 2.355 3.391 1 98.94 85 ILE B CA 1
ATOM 1635 C C . ILE B 1 85 ? 5.676 3.791 3.104 1 98.94 85 ILE B C 1
ATOM 1637 O O . ILE B 1 85 ? 5.492 4.586 4.027 1 98.94 85 ILE B O 1
ATOM 1641 N N . ARG B 1 86 ? 5.469 4.09 1.833 1 98.88 86 ARG B N 1
ATOM 1642 C CA . ARG B 1 86 ? 5.023 5.438 1.495 1 98.88 86 ARG B CA 1
ATOM 1643 C C . ARG B 1 86 ? 3.619 5.699 2.027 1 98.88 86 ARG B C 1
ATOM 1645 O O . ARG B 1 86 ? 3.311 6.812 2.459 1 98.88 86 ARG B O 1
ATOM 1652 N N . ILE B 1 87 ? 2.725 4.719 1.949 1 98.88 87 ILE B N 1
ATOM 1653 C CA . ILE B 1 87 ? 1.383 4.867 2.502 1 98.88 87 ILE B CA 1
ATOM 1654 C C . ILE B 1 87 ? 1.469 5.109 4.008 1 98.88 87 ILE B C 1
ATOM 1656 O O . ILE B 1 87 ? 0.801 5.996 4.539 1 98.88 87 ILE B O 1
ATOM 1660 N N . PHE B 1 88 ? 2.309 4.344 4.668 1 98.75 88 PHE B N 1
ATOM 1661 C CA . PHE B 1 88 ? 2.465 4.469 6.113 1 98.75 88 PHE B CA 1
ATOM 1662 C C . PHE B 1 88 ? 3.096 5.809 6.477 1 98.75 88 PHE B C 1
ATOM 1664 O O . PHE B 1 88 ? 2.725 6.426 7.477 1 98.75 88 PHE B O 1
ATOM 1671 N N . ASP B 1 89 ? 4.047 6.258 5.699 1 98.62 89 ASP B N 1
ATOM 1672 C CA . ASP B 1 89 ? 4.645 7.57 5.922 1 98.62 89 ASP B CA 1
ATOM 1673 C C . ASP B 1 89 ? 3.592 8.672 5.84 1 98.62 89 ASP B C 1
ATOM 1675 O O . ASP B 1 89 ? 3.5 9.516 6.73 1 98.62 89 ASP B O 1
ATOM 1679 N N . LEU B 1 90 ? 2.809 8.641 4.816 1 97.5 90 LEU B N 1
ATOM 1680 C CA . LEU B 1 90 ? 1.741 9.617 4.637 1 97.5 90 LEU B CA 1
ATOM 1681 C C . LEU B 1 90 ? 0.75 9.555 5.797 1 97.5 90 LEU B C 1
ATOM 1683 O O . LEU B 1 90 ? 0.328 10.594 6.312 1 97.5 90 LEU B O 1
ATOM 1687 N N . ALA B 1 91 ? 0.397 8.344 6.188 1 96.25 91 ALA B N 1
ATOM 1688 C CA . ALA B 1 91 ? -0.5 8.156 7.324 1 96.25 91 ALA B CA 1
ATOM 1689 C C . ALA B 1 91 ? 0.104 8.75 8.602 1 96.25 91 ALA B C 1
ATOM 1691 O O . ALA B 1 91 ? -0.609 9.336 9.414 1 96.25 91 ALA B O 1
ATOM 1692 N N . GLY B 1 92 ? 1.408 8.562 8.781 1 95.81 92 GLY B N 1
ATOM 1693 C CA . GLY B 1 92 ? 2.094 9.148 9.93 1 95.81 92 GLY B CA 1
ATOM 1694 C C . GLY B 1 92 ? 2.023 10.664 9.953 1 95.81 92 GLY B C 1
ATOM 1695 O O . GLY B 1 92 ? 1.731 11.258 10.992 1 95.81 92 GLY B O 1
ATOM 1696 N N . LEU B 1 93 ? 2.264 11.242 8.82 1 95.44 93 LEU B N 1
ATOM 1697 C CA . LEU B 1 93 ? 2.156 12.688 8.703 1 95.44 93 LEU B CA 1
ATOM 1698 C C . LEU B 1 93 ? 0.768 13.164 9.109 1 95.44 93 LEU B C 1
ATOM 1700 O O . LEU B 1 93 ? 0.636 14.141 9.859 1 95.44 93 LEU B O 1
ATOM 1704 N N . LEU B 1 94 ? -0.208 12.477 8.648 1 94 94 LEU B N 1
ATOM 1705 C CA . LEU B 1 94 ? -1.593 12.906 8.797 1 94 94 LEU B CA 1
ATOM 1706 C C . LEU B 1 94 ? -2.186 12.406 10.109 1 94 94 LEU B C 1
ATOM 1708 O O . LEU B 1 94 ? -3.365 12.625 10.383 1 94 94 LEU B O 1
ATOM 1712 N N . ARG B 1 95 ? -1.415 11.555 10.852 1 92.81 95 ARG B N 1
ATOM 1713 C CA . ARG B 1 95 ? -1.817 10.992 12.133 1 92.81 95 ARG B CA 1
ATOM 1714 C C . ARG B 1 95 ? -2.99 10.031 11.969 1 92.81 95 ARG B C 1
ATOM 1716 O O . ARG B 1 95 ? -3.883 9.984 12.82 1 92.81 95 ARG B O 1
ATOM 1723 N N . ILE B 1 96 ? -3.016 9.445 10.867 1 93.81 96 ILE B N 1
ATOM 1724 C CA . ILE B 1 96 ? -3.988 8.398 10.578 1 93.81 96 ILE B CA 1
ATOM 1725 C C . ILE B 1 96 ? -3.549 7.094 11.242 1 93.81 96 ILE B C 1
ATOM 1727 O O . ILE B 1 96 ? -2.395 6.68 11.109 1 93.81 96 ILE B O 1
ATOM 1731 N N . GLN B 1 97 ? -4.504 6.473 11.977 1 93.88 97 GLN B N 1
ATOM 1732 C CA . GLN B 1 97 ? -4.23 5.152 12.539 1 93.88 97 GLN B CA 1
ATOM 1733 C C . GLN B 1 97 ? -4.43 4.062 11.492 1 93.88 97 GLN B C 1
ATOM 1735 O O . GLN B 1 97 ? -5.391 3.293 11.562 1 93.88 97 GLN B O 1
ATOM 1740 N N . ILE B 1 98 ? -3.477 3.932 10.609 1 95.69 98 ILE B N 1
ATOM 1741 C CA . ILE B 1 98 ? -3.623 3.137 9.398 1 95.69 98 ILE B CA 1
ATOM 1742 C C . ILE B 1 98 ? -3.725 1.656 9.758 1 95.69 98 ILE B C 1
ATOM 1744 O O . ILE B 1 98 ? -4.434 0.896 9.094 1 95.69 98 ILE B O 1
ATOM 1748 N N . GLY B 1 99 ? -2.982 1.213 10.836 1 95.94 99 GLY B N 1
ATOM 1749 C CA . GLY B 1 99 ? -3.123 -0.166 11.273 1 95.94 99 GLY B CA 1
ATOM 1750 C C . GLY B 1 99 ? -4.543 -0.522 11.672 1 95.94 99 GLY B C 1
ATOM 1751 O O . GLY B 1 99 ? -5.062 -1.565 11.273 1 95.94 99 GLY B O 1
ATOM 1752 N N . SER B 1 100 ? -5.133 0.364 12.469 1 95.12 100 SER B N 1
ATOM 1753 C CA . SER B 1 100 ? -6.523 0.168 12.867 1 95.12 100 SER B CA 1
ATOM 1754 C C . SER B 1 100 ? -7.453 0.187 11.656 1 95.12 100 SER B C 1
ATOM 1756 O O . SER B 1 100 ? -8.406 -0.586 11.586 1 95.12 100 SER B O 1
ATOM 1758 N N . CYS B 1 101 ? -7.184 1.078 10.719 1 95.31 101 CYS B N 1
ATOM 1759 C CA . CYS B 1 101 ? -8 1.181 9.516 1 95.31 101 CYS B CA 1
ATOM 1760 C C . CYS B 1 101 ? -7.945 -0.111 8.703 1 95.31 101 CYS B C 1
ATOM 1762 O O . CYS B 1 101 ? -8.969 -0.584 8.211 1 95.31 101 CYS B O 1
ATOM 1764 N N . ILE B 1 102 ? -6.758 -0.688 8.547 1 97.44 102 ILE B N 1
ATOM 1765 C CA . ILE B 1 102 ? -6.57 -1.941 7.824 1 97.44 102 ILE B CA 1
ATOM 1766 C C . ILE B 1 102 ? -7.348 -3.059 8.516 1 97.44 102 ILE B C 1
ATOM 1768 O O . ILE B 1 102 ? -8.055 -3.826 7.867 1 97.44 102 ILE B O 1
ATOM 1772 N N . LEU B 1 103 ? -7.18 -3.115 9.836 1 97.12 103 LEU B N 1
ATOM 1773 C CA . LEU B 1 103 ? -7.879 -4.141 10.602 1 97.12 103 LEU B CA 1
ATOM 1774 C C . LEU B 1 103 ? -9.391 -3.992 10.461 1 97.12 103 LEU B C 1
ATOM 1776 O O . LEU B 1 103 ? -10.102 -4.977 10.242 1 97.12 103 LEU B O 1
ATOM 1780 N N . GLU B 1 104 ? -9.883 -2.766 10.648 1 96.56 104 GLU B N 1
ATOM 1781 C CA . GLU B 1 104 ? -11.312 -2.5 10.547 1 96.56 104 GLU B CA 1
ATOM 1782 C C . GLU B 1 104 ? -11.836 -2.807 9.141 1 96.56 104 GLU B C 1
ATOM 1784 O O . GLU B 1 104 ? -12.922 -3.369 8.984 1 96.56 104 GLU B O 1
ATOM 1789 N N . LYS B 1 105 ? -11.117 -2.361 8.156 1 97.56 105 LYS B N 1
ATOM 1790 C CA . LYS B 1 105 ? -11.531 -2.635 6.785 1 97.56 105 LYS B CA 1
ATOM 1791 C C . LYS B 1 105 ? -11.555 -4.137 6.508 1 97.56 105 LYS B C 1
ATOM 1793 O O . LYS B 1 105 ? -12.469 -4.637 5.848 1 97.56 105 LYS B O 1
ATOM 1798 N N . HIS B 1 106 ? -10.523 -4.867 6.957 1 97.94 106 HIS B N 1
ATOM 1799 C CA . HIS B 1 106 ? -10.477 -6.316 6.812 1 97.94 106 HIS B CA 1
ATOM 1800 C C . HIS B 1 106 ? -11.688 -6.98 7.457 1 97.94 106 HIS B C 1
ATOM 1802 O O . HIS B 1 106 ? -12.289 -7.887 6.879 1 97.94 106 HIS B O 1
ATOM 1808 N N . THR B 1 107 ? -12 -6.531 8.641 1 97.25 107 THR B N 1
ATOM 1809 C CA . THR B 1 107 ? -13.172 -7.039 9.344 1 97.25 107 THR B CA 1
ATOM 1810 C C . THR B 1 107 ? -14.445 -6.723 8.57 1 97.25 107 THR B C 1
ATOM 1812 O O . THR B 1 107 ? -15.328 -7.578 8.438 1 97.25 107 THR B O 1
ATOM 1815 N N . TYR B 1 108 ? -14.539 -5.5 8.086 1 97.31 108 TYR B N 1
ATOM 1816 C CA . TYR B 1 108 ? -15.68 -5.09 7.281 1 97.31 108 TYR B CA 1
ATOM 1817 C C . TYR B 1 108 ? -15.82 -5.969 6.043 1 97.31 108 TYR B C 1
ATOM 1819 O O . TYR B 1 108 ? -16.922 -6.363 5.672 1 97.31 108 TYR B O 1
ATOM 1827 N N . ASN B 1 109 ? -14.695 -6.305 5.398 1 96.75 109 ASN B N 1
ATOM 1828 C CA . ASN B 1 109 ? -14.711 -7.125 4.191 1 96.75 109 ASN B CA 1
ATOM 1829 C C . ASN B 1 109 ? -15.242 -8.523 4.473 1 96.75 109 ASN B C 1
ATOM 1831 O O . ASN B 1 109 ? -15.797 -9.172 3.582 1 96.75 109 ASN B O 1
ATOM 1835 N N . ARG B 1 110 ? -15.078 -9 5.695 1 96.19 110 ARG B N 1
ATOM 1836 C CA . ARG B 1 110 ? -15.594 -10.305 6.102 1 96.19 110 ARG B CA 1
ATOM 1837 C C . ARG B 1 110 ? -17.109 -10.344 6.02 1 96.19 110 ARG B C 1
ATOM 1839 O O . ARG B 1 110 ? -17.703 -11.406 5.777 1 96.19 110 ARG B O 1
ATOM 1846 N N . TH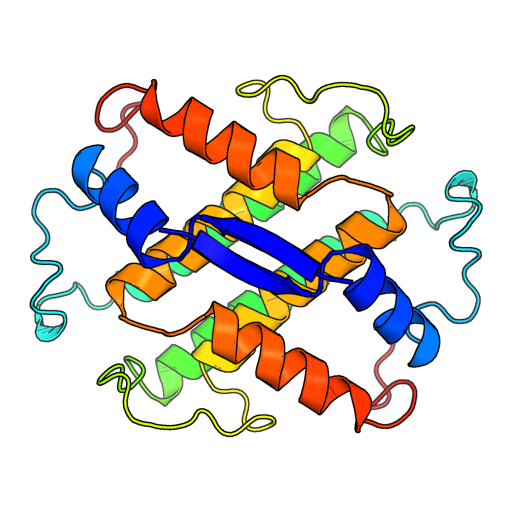R B 1 111 ? -17.719 -9.188 6.16 1 96.62 111 THR B N 1
ATOM 1847 C CA . THR B 1 111 ? -19.172 -9.133 6.207 1 96.62 111 THR B CA 1
ATOM 1848 C C . THR B 1 111 ? -19.75 -8.938 4.809 1 96.62 111 THR B C 1
ATOM 1850 O O . THR B 1 111 ? -20.953 -9.094 4.605 1 96.62 111 THR B O 1
ATOM 1853 N N . ARG B 1 112 ? -18.922 -8.523 3.84 1 94.44 112 ARG B N 1
ATOM 1854 C CA . ARG B 1 112 ? -19.375 -8.234 2.488 1 94.44 112 ARG B CA 1
ATOM 1855 C C . ARG B 1 112 ? -19.797 -9.508 1.761 1 94.44 112 ARG B C 1
ATOM 1857 O O . ARG B 1 112 ? -19.312 -10.594 2.078 1 94.44 112 ARG B O 1
ATOM 1864 N N . PRO B 1 113 ? -20.734 -9.445 0.806 1 93.12 113 PRO B N 1
ATOM 1865 C CA . PRO B 1 113 ? -21.141 -10.617 0.031 1 93.12 113 PRO B CA 1
ATOM 1866 C C . PRO B 1 113 ? -20.047 -11.117 -0.906 1 93.12 113 PRO B C 1
ATOM 1868 O O . PRO B 1 113 ? -19.062 -10.406 -1.142 1 93.12 113 PRO B O 1
ATOM 1871 N N . HIS B 1 114 ? -20.234 -12.352 -1.28 1 93.5 114 HIS B N 1
ATOM 1872 C CA . HIS B 1 114 ? -19.375 -12.938 -2.297 1 93.5 114 HIS B CA 1
ATOM 1873 C C . HIS B 1 114 ? -19.312 -12.055 -3.537 1 93.5 114 HIS B C 1
ATOM 1875 O O . HIS B 1 114 ? -20.344 -11.609 -4.043 1 93.5 114 HIS B O 1
ATOM 1881 N N . ARG B 1 115 ? -18.078 -11.703 -3.934 1 90.56 115 ARG B N 1
ATOM 1882 C CA . ARG B 1 115 ? -17.812 -10.844 -5.078 1 90.56 115 ARG B CA 1
ATOM 1883 C C . ARG B 1 115 ? -18.672 -9.586 -5.035 1 90.56 115 ARG B C 1
ATOM 1885 O O . ARG B 1 115 ? -19.359 -9.266 -6.008 1 90.56 115 ARG B O 1
ATOM 1892 N N . HIS B 1 116 ? -18.578 -8.984 -3.98 1 88.19 116 HIS B N 1
ATOM 1893 C CA . HIS B 1 116 ? -19.422 -7.816 -3.727 1 88.19 116 HIS B CA 1
ATOM 1894 C C . HIS B 1 116 ? -19.25 -6.762 -4.816 1 88.19 116 HIS B C 1
ATOM 1896 O O . HIS B 1 116 ? -18.141 -6.59 -5.348 1 88.19 116 HIS B O 1
ATOM 1902 N N . GLY B 1 117 ? -20.375 -6.105 -5.168 1 82.88 117 GLY B N 1
ATOM 1903 C CA . GLY B 1 117 ? -20.406 -5.039 -6.156 1 82.88 117 GLY B CA 1
ATOM 1904 C C . GLY B 1 117 ? -20.531 -5.551 -7.582 1 82.88 117 GLY B C 1
ATOM 1905 O O . GLY B 1 117 ? -20.719 -4.766 -8.516 1 82.88 117 GLY B O 1
ATOM 1906 N N . GLY B 1 118 ? -20.5 -6.953 -7.758 1 76.38 118 GLY B N 1
ATOM 1907 C CA . GLY B 1 118 ? -20.641 -7.527 -9.086 1 76.38 118 GLY B CA 1
ATOM 1908 C C . GLY B 1 118 ? -19.484 -7.188 -10.008 1 76.38 118 GLY B C 1
ATOM 1909 O O . GLY B 1 118 ? -19.641 -7.141 -11.227 1 76.38 118 GLY B O 1
ATOM 1910 N N . LYS B 1 119 ? -18.453 -6.918 -9.398 1 74 119 LYS B N 1
ATOM 1911 C CA . LYS B 1 119 ? -17.312 -6.465 -10.188 1 74 119 LYS B CA 1
ATOM 1912 C C . LYS B 1 119 ? -16.547 -7.645 -10.781 1 74 119 LYS B C 1
ATOM 1914 O O . LYS B 1 119 ? -16.531 -8.727 -10.195 1 74 119 LYS B O 1
ATOM 1919 N N . VAL B 1 120 ? -16.172 -7.41 -12.016 1 67.5 120 VAL B N 1
ATOM 1920 C CA . VAL B 1 120 ? -15.297 -8.383 -12.656 1 67.5 120 VAL B CA 1
ATOM 1921 C C . VAL B 1 120 ? -13.844 -8.078 -12.305 1 67.5 120 VAL B C 1
ATOM 1923 O O . VAL B 1 120 ? -13.477 -6.922 -12.086 1 67.5 120 VAL B O 1
ATOM 1926 N N . VAL B 1 121 ? -13.039 -9.164 -11.938 1 65.12 121 VAL B N 1
ATOM 1927 C CA . VAL B 1 121 ? -11.617 -8.906 -11.703 1 65.12 121 VAL B CA 1
ATOM 1928 C C . VAL B 1 121 ? -10.906 -8.695 -13.039 1 65.12 121 VAL B C 1
ATOM 1930 O O . VAL B 1 121 ? -11.242 -9.344 -14.039 1 65.12 121 VAL B O 1
#

Secondary structure (DSSP, 8-state):
-EEEEE-HHHHHHHHHHTTTTTT--TT-GGGS-TTHHHHHHHHHHHHHHHHHHHHHHH-S---SS-SPPPTTS--HHHHHHHHHHHHHHHHHHTT--HHHHHHHHHHHHHHSPTTGGG---/-EEEEE-HHHHHHHHHHTTTTTT--TT-GGGS-TTHHHHHHHHHHHHHHHHHHHHHHH-S---SS-SPPPTTS--HHHHHHHHHHHHHHHHHHTT--HHHHHHHHHHHHHHSPTTGGG---